Protein AF-A0A6L5XDT3-F1 (afdb_monomer_lite)

InterPro domains:
  IPR000055 Type I restriction modification DNA specificity domain [PF01420] (22-176)

Foldseek 3Di:
DDDDPDPDPPPPPPPQPDPVPFDKDKDALVVWFDKAFADPAPPVPFDADAAFEAALDQDDLRTDGHGDDDVDDKDAAPWKKAQFADANRHQQIGHGHGIHHYYRRIMITHTPDDADPLLRVLVRVQSSVVRVQDYVVRGNDPVNNRRDMTMAGDDPVSPHHPRVSSNVVSVVVVCVVVVVVVVVVVVVVCCCPPPVDDFDDFDQDDDDPFTATWGWDWDFDDDDDDTDTDTDGDDDDTDDPDDDPPPPPPVPPPPDD

Structure (mmCIF, N/CA/C/O backbone):
data_AF-A0A6L5XDT3-F1
#
_entry.id   AF-A0A6L5XDT3-F1
#
loop_
_atom_site.group_PDB
_atom_site.id
_atom_site.type_symbol
_atom_site.label_atom_id
_atom_site.label_alt_id
_atom_site.label_comp_id
_atom_site.label_asym_id
_atom_site.label_entity_id
_atom_site.label_seq_id
_atom_site.pdbx_PDB_ins_code
_atom_site.Cartn_x
_atom_site.Cartn_y
_atom_site.Cartn_z
_atom_site.occupancy
_atom_site.B_iso_or_equiv
_atom_site.auth_seq_id
_atom_site.auth_comp_id
_atom_site.auth_asym_id
_atom_site.auth_atom_id
_atom_site.pdbx_PDB_model_num
ATOM 1 N N . MET A 1 1 ? -58.518 3.566 21.208 1.00 35.94 1 MET A N 1
ATOM 2 C CA . MET A 1 1 ? -57.420 2.958 21.984 1.00 35.94 1 MET A CA 1
ATOM 3 C C . MET A 1 1 ? -56.583 2.144 21.005 1.00 35.94 1 MET A C 1
ATOM 5 O O . MET A 1 1 ? -57.020 1.074 20.615 1.00 35.94 1 MET A O 1
ATOM 9 N N . VAL A 1 2 ? -55.481 2.697 20.492 1.00 29.27 2 VAL A N 1
ATOM 10 C CA . VAL A 1 2 ? -54.513 1.951 19.668 1.00 29.27 2 VAL A CA 1
ATOM 11 C C . VAL A 1 2 ? -53.129 2.463 20.058 1.00 29.27 2 VAL A C 1
ATOM 13 O O . VAL A 1 2 ? -52.780 3.604 19.762 1.00 29.27 2 VAL A O 1
ATOM 16 N N . GLU A 1 3 ? -52.394 1.655 20.818 1.00 32.03 3 GLU A N 1
ATOM 17 C CA . GLU A 1 3 ? -51.024 1.944 21.236 1.00 32.03 3 GLU A CA 1
ATOM 18 C C . GLU A 1 3 ? -50.076 1.839 20.040 1.00 32.03 3 GLU A C 1
ATOM 20 O O . GLU A 1 3 ? -49.939 0.791 19.408 1.00 32.03 3 GLU A O 1
ATOM 25 N N . VAL A 1 4 ? -49.385 2.937 19.743 1.00 36.81 4 VAL A N 1
ATOM 26 C CA . VAL A 1 4 ? -48.257 2.944 18.813 1.00 36.81 4 VAL A CA 1
ATOM 27 C C . VAL A 1 4 ? -47.028 2.470 19.584 1.00 36.81 4 VAL A C 1
ATOM 29 O O . VAL A 1 4 ? -46.396 3.235 20.313 1.00 36.81 4 VAL A O 1
ATOM 32 N N . ILE A 1 5 ? -46.682 1.192 19.435 1.00 38.03 5 ILE A N 1
ATOM 33 C CA . ILE A 1 5 ? -45.452 0.628 19.997 1.00 38.03 5 ILE A CA 1
ATOM 34 C C . ILE A 1 5 ? -44.261 1.197 19.216 1.00 38.03 5 ILE A C 1
ATOM 36 O O . ILE A 1 5 ? -43.928 0.767 18.111 1.00 38.03 5 ILE A O 1
ATOM 40 N N . CYS A 1 6 ? -43.604 2.190 19.810 1.00 36.88 6 CYS A N 1
ATOM 41 C CA . CYS A 1 6 ? -42.331 2.723 19.348 1.00 36.88 6 CYS A CA 1
ATOM 42 C C . CYS A 1 6 ? -41.218 1.705 19.648 1.00 36.88 6 CYS A C 1
ATOM 44 O O . CYS A 1 6 ? -40.692 1.632 20.761 1.00 36.88 6 CYS A O 1
ATOM 46 N N . LEU A 1 7 ? -40.851 0.898 18.648 1.00 35.66 7 LEU A N 1
ATOM 47 C CA . LEU A 1 7 ? -39.681 0.023 18.710 1.00 35.66 7 LEU A CA 1
ATOM 48 C C . LEU A 1 7 ? -38.404 0.876 18.700 1.00 35.66 7 LEU A C 1
ATOM 50 O O . LEU A 1 7 ? -37.838 1.188 17.651 1.00 35.66 7 LEU A O 1
ATOM 54 N N . LYS A 1 8 ? -37.920 1.239 19.893 1.00 38.25 8 LYS A N 1
ATOM 55 C CA . LYS A 1 8 ? -36.565 1.767 20.088 1.00 38.25 8 LYS A CA 1
ATOM 56 C C . LYS A 1 8 ? -35.562 0.702 19.640 1.00 38.25 8 LYS A C 1
ATOM 58 O O . LYS A 1 8 ? -35.276 -0.245 20.371 1.00 38.25 8 LYS A O 1
ATOM 63 N N . LYS A 1 9 ? -34.999 0.862 18.440 1.00 40.97 9 LYS A N 1
ATOM 64 C CA . LYS A 1 9 ? -33.805 0.122 18.013 1.00 40.97 9 LYS A CA 1
ATOM 65 C C . LYS A 1 9 ? -32.691 0.448 19.012 1.00 40.97 9 LYS A C 1
ATOM 67 O O . LYS A 1 9 ? -32.147 1.547 19.011 1.00 40.97 9 LYS A O 1
ATOM 72 N N . LYS A 1 10 ? -32.389 -0.496 19.904 1.00 38.22 10 LYS A N 1
ATOM 73 C CA . LYS A 1 10 ? -31.249 -0.423 20.820 1.00 38.22 10 LYS A CA 1
ATOM 74 C C . LYS A 1 10 ? -29.984 -0.464 19.964 1.00 38.22 10 LYS A C 1
ATOM 76 O O . LYS A 1 10 ? -29.563 -1.539 19.542 1.00 38.22 10 LYS A O 1
ATOM 81 N N . GLU A 1 11 ? -29.414 0.700 19.654 1.00 41.44 11 GLU A N 1
ATOM 82 C CA . GLU A 1 11 ? -28.065 0.790 19.095 1.00 41.44 11 GLU A CA 1
ATOM 83 C C . GLU A 1 11 ? -27.122 0.088 20.075 1.00 41.44 11 GLU A C 1
ATOM 85 O O . GLU A 1 11 ? -26.823 0.590 21.161 1.00 41.44 11 GLU A O 1
ATOM 90 N N . ARG A 1 12 ? -26.677 -1.119 19.717 1.00 39.31 12 ARG A N 1
ATOM 91 C CA . ARG A 1 12 ? -25.513 -1.726 20.352 1.00 39.31 12 ARG A CA 1
ATOM 92 C C . ARG A 1 12 ? -24.340 -0.816 20.006 1.00 39.31 12 ARG A C 1
ATOM 94 O O . ARG A 1 12 ? -23.821 -0.878 18.895 1.00 39.31 12 ARG A O 1
ATOM 101 N N . ARG A 1 13 ? -23.938 0.053 20.937 1.00 42.03 13 ARG A N 1
ATOM 102 C CA . ARG A 1 13 ? -22.594 0.631 20.914 1.00 42.03 13 ARG A CA 1
ATOM 103 C C . ARG A 1 13 ? -21.644 -0.555 21.007 1.00 42.03 13 ARG A C 1
ATOM 105 O O . ARG A 1 13 ? -21.474 -1.128 22.079 1.00 42.03 13 ARG A O 1
ATOM 112 N N . ASN A 1 14 ? -21.103 -0.981 19.870 1.00 44.06 14 ASN A N 1
ATOM 113 C CA . ASN A 1 14 ? -19.950 -1.862 19.869 1.00 44.06 14 ASN A CA 1
ATOM 114 C C . ASN A 1 14 ? -18.853 -1.088 20.601 1.00 44.06 14 ASN A C 1
ATOM 116 O O . ASN A 1 14 ? -18.336 -0.106 20.068 1.00 44.06 14 ASN A O 1
ATOM 120 N N . ASN A 1 15 ? -18.550 -1.486 21.838 1.00 48.66 15 ASN A N 1
ATOM 121 C CA . ASN A 1 15 ? -17.331 -1.083 22.528 1.00 48.66 15 ASN A CA 1
ATOM 122 C C . ASN A 1 15 ? -16.165 -1.696 21.747 1.00 48.66 15 ASN A C 1
ATOM 124 O O . ASN A 1 15 ? -15.661 -2.762 22.087 1.00 48.66 15 ASN A O 1
ATOM 128 N N . MET A 1 16 ? -15.799 -1.063 20.633 1.00 56.25 16 MET A N 1
ATOM 129 C CA . MET A 1 16 ? -14.552 -1.353 19.950 1.00 56.25 16 MET A CA 1
ATOM 130 C C . MET A 1 16 ? -13.445 -0.973 20.925 1.00 56.25 16 MET A C 1
ATOM 132 O O . MET A 1 16 ? -13.375 0.188 21.330 1.00 56.25 16 MET A O 1
ATOM 136 N N . SER A 1 17 ? -12.618 -1.939 21.322 1.00 62.19 17 SER A N 1
ATOM 137 C CA . SER A 1 17 ? -11.422 -1.666 22.121 1.00 62.19 17 SER A CA 1
ATOM 138 C C . SER A 1 17 ? -10.637 -0.533 21.466 1.00 62.19 17 SER A C 1
ATOM 140 O O . SER A 1 17 ? -10.409 -0.571 20.250 1.00 62.19 17 SER A O 1
ATOM 142 N N . ASN A 1 18 ? -10.264 0.483 22.239 1.00 79.06 18 ASN A N 1
ATOM 143 C CA . ASN A 1 18 ? -9.568 1.636 21.694 1.00 79.06 18 ASN A CA 1
ATOM 144 C C . ASN A 1 18 ? -8.219 1.182 21.110 1.00 79.06 18 ASN A C 1
ATOM 146 O O . ASN A 1 18 ? -7.532 0.344 21.690 1.00 79.06 18 ASN A O 1
ATOM 150 N N . ILE A 1 19 ? -7.822 1.722 19.956 1.00 86.94 19 ILE A N 1
ATOM 151 C CA . ILE A 1 19 ? -6.550 1.364 19.305 1.00 86.94 19 ILE A CA 1
ATOM 152 C C . ILE A 1 19 ? -5.338 1.627 20.216 1.00 86.94 19 ILE A C 1
ATOM 154 O O . ILE A 1 19 ? -4.322 0.944 20.099 1.00 86.94 19 ILE A O 1
ATOM 158 N N . SER A 1 20 ? -5.467 2.581 21.145 1.00 85.12 20 SER A N 1
ATOM 159 C CA . SER A 1 20 ? -4.461 2.911 22.159 1.00 85.12 20 SER A CA 1
ATOM 160 C C . SER A 1 20 ? -4.288 1.848 23.246 1.00 85.12 20 SER A C 1
ATOM 162 O O . SER A 1 20 ? -3.256 1.830 23.901 1.00 85.12 20 SER A O 1
ATOM 164 N N . GLU A 1 21 ? -5.278 0.981 23.456 1.00 87.94 21 GLU A N 1
ATOM 165 C CA . GLU A 1 21 ? -5.263 -0.059 24.498 1.00 87.94 21 GLU A CA 1
ATOM 166 C C . GLU A 1 21 ? -4.755 -1.405 23.967 1.00 87.94 21 GLU A C 1
ATOM 168 O O . GLU A 1 21 ? -4.587 -2.364 24.720 1.00 87.94 21 GLU A O 1
ATOM 173 N N . LYS A 1 22 ? -4.526 -1.504 22.654 1.00 92.38 22 LYS A N 1
ATOM 174 C CA . LYS A 1 22 ? -3.989 -2.713 22.041 1.00 92.38 22 LYS A CA 1
ATOM 175 C C . LYS A 1 22 ? -2.510 -2.870 22.356 1.00 92.38 22 LYS A C 1
ATOM 177 O O . LYS A 1 22 ? -1.752 -1.905 22.348 1.00 92.38 22 LYS A O 1
ATOM 182 N N . LEU A 1 23 ? -2.098 -4.118 22.552 1.00 94.69 23 LEU A N 1
ATOM 183 C CA . LEU A 1 23 ? -0.692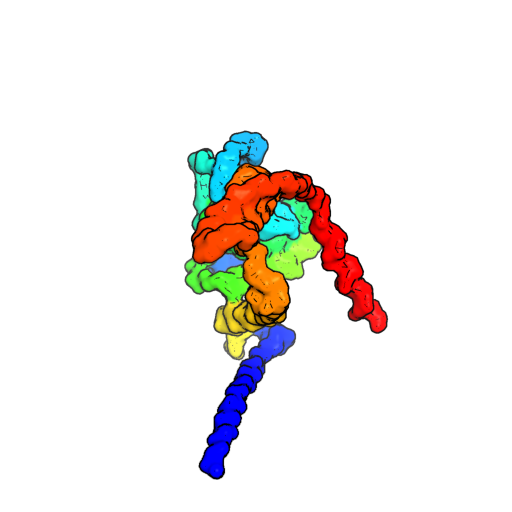 -4.493 22.507 1.00 94.69 23 LEU A CA 1
ATOM 184 C C . LEU A 1 23 ? -0.226 -4.506 21.051 1.00 94.69 23 LEU A C 1
ATOM 186 O O . LEU A 1 23 ? -0.973 -4.909 20.156 1.00 94.69 23 LEU A O 1
ATOM 190 N N . TRP A 1 24 ? 1.011 -4.077 20.827 1.00 96.38 24 TRP A N 1
ATOM 191 C CA . TRP A 1 24 ? 1.620 -3.989 19.505 1.00 96.38 24 TRP A CA 1
ATOM 192 C C . TRP A 1 24 ? 2.952 -4.722 19.484 1.00 96.38 24 TRP A C 1
ATOM 194 O O . TRP A 1 24 ? 3.702 -4.688 20.458 1.00 96.38 24 TRP A O 1
ATOM 204 N N . LYS A 1 25 ? 3.264 -5.334 18.344 1.00 97.00 25 LYS A N 1
ATOM 205 C CA . LYS A 1 25 ? 4.550 -5.982 18.0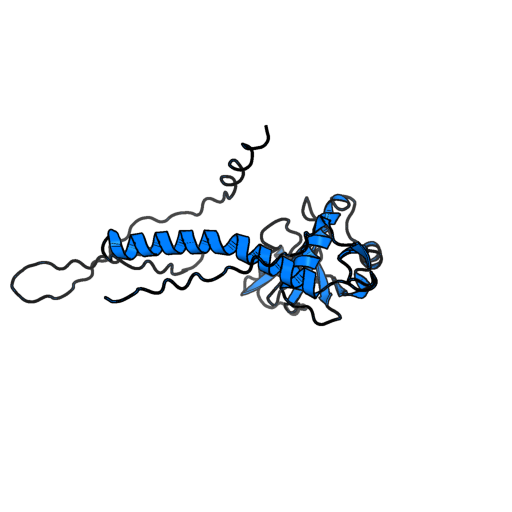90 1.00 97.00 25 LYS A CA 1
ATOM 206 C C . LYS A 1 25 ? 5.034 -5.645 16.688 1.00 97.00 25 LYS A C 1
ATOM 208 O O . LYS A 1 25 ? 4.236 -5.332 15.802 1.00 97.00 25 LYS A O 1
ATOM 213 N N . ASP A 1 26 ? 6.343 -5.687 16.503 1.00 96.44 26 ASP A N 1
ATOM 214 C CA . ASP A 1 26 ? 6.986 -5.502 15.217 1.00 96.44 26 ASP A CA 1
ATOM 215 C C . ASP A 1 26 ? 7.132 -6.829 14.457 1.00 96.44 26 ASP A C 1
ATOM 217 O O . ASP A 1 26 ? 7.431 -7.886 15.016 1.00 96.44 26 ASP A O 1
ATOM 221 N N . PHE A 1 27 ? 6.950 -6.764 13.143 1.00 97.56 27 PHE A N 1
ATOM 222 C CA . PHE A 1 27 ? 7.023 -7.918 12.251 1.00 97.56 27 PHE A CA 1
ATOM 223 C C . PHE A 1 27 ? 7.829 -7.585 11.000 1.00 97.56 27 PHE A C 1
ATOM 225 O O . PHE A 1 27 ? 7.823 -6.427 10.571 1.00 97.56 27 PHE A O 1
ATOM 232 N N . LEU A 1 28 ? 8.497 -8.570 10.384 1.00 97.88 28 LEU A N 1
ATOM 233 C CA . LEU A 1 28 ? 9.168 -8.331 9.103 1.00 97.88 28 LEU A CA 1
ATOM 234 C C . LEU A 1 28 ? 8.131 -8.199 7.994 1.00 97.88 28 LEU A C 1
ATOM 236 O O . LEU A 1 28 ? 7.180 -8.973 7.893 1.00 97.88 28 LEU A O 1
ATOM 240 N N . LEU A 1 29 ? 8.371 -7.263 7.080 1.00 97.75 29 LEU A N 1
ATOM 241 C CA . LEU A 1 29 ? 7.576 -7.127 5.863 1.00 97.75 29 LEU A CA 1
ATOM 242 C C . LEU A 1 29 ? 7.581 -8.424 5.047 1.00 97.75 29 LEU A C 1
ATOM 244 O O . LEU A 1 29 ? 6.557 -8.839 4.506 1.00 97.75 29 LEU A O 1
ATOM 248 N N . THR A 1 30 ? 8.733 -9.093 5.005 1.00 98.12 30 THR A N 1
ATOM 249 C CA . THR A 1 30 ? 8.918 -10.352 4.284 1.00 98.12 30 THR A CA 1
ATOM 250 C C . THR A 1 30 ? 8.206 -11.536 4.925 1.00 98.12 30 THR A C 1
ATOM 252 O O . THR A 1 30 ? 8.054 -12.547 4.246 1.00 98.12 30 THR A O 1
ATOM 255 N N . ASP A 1 31 ? 7.734 -11.442 6.171 1.00 97.56 31 ASP A N 1
ATOM 256 C CA . ASP A 1 31 ? 6.928 -12.513 6.775 1.00 97.56 31 ASP A CA 1
ATOM 257 C C . ASP A 1 31 ? 5.547 -12.588 6.108 1.00 97.56 31 ASP A C 1
ATOM 259 O O . ASP A 1 31 ? 5.012 -13.674 5.893 1.00 97.56 31 ASP A O 1
ATOM 263 N N . PHE A 1 32 ? 5.005 -11.443 5.680 1.00 98.12 32 PHE A N 1
ATOM 264 C CA . PHE A 1 32 ? 3.648 -11.345 5.136 1.00 98.12 32 PHE A CA 1
ATOM 265 C C . PHE A 1 32 ? 3.577 -11.139 3.626 1.00 98.12 32 PHE A C 1
ATOM 267 O O . PHE A 1 32 ? 2.549 -11.459 3.027 1.00 98.12 32 PHE A O 1
ATOM 274 N N . PHE A 1 33 ? 4.633 -10.611 3.001 1.00 98.56 33 PHE A N 1
ATOM 275 C CA . PHE A 1 33 ? 4.592 -10.192 1.601 1.00 98.56 33 PHE A CA 1
ATOM 276 C C . PHE A 1 33 ? 5.749 -10.753 0.773 1.00 98.56 33 PHE A C 1
ATOM 278 O O . PHE A 1 33 ? 6.892 -10.844 1.226 1.00 98.56 33 PHE A O 1
ATOM 285 N N . VAL A 1 34 ? 5.450 -11.102 -0.478 1.00 98.38 34 VAL A N 1
ATOM 286 C CA . VAL A 1 34 ? 6.444 -11.221 -1.549 1.00 98.38 34 VAL A CA 1
ATOM 287 C C . VAL A 1 34 ? 6.668 -9.826 -2.123 1.00 98.38 34 VAL A C 1
ATOM 289 O O . VAL A 1 34 ? 5.709 -9.123 -2.446 1.00 98.38 34 VAL A O 1
ATOM 292 N N . LEU A 1 35 ? 7.932 -9.415 -2.214 1.00 98.19 35 LEU A N 1
ATOM 293 C CA . LEU A 1 35 ? 8.310 -8.074 -2.655 1.00 98.19 35 LEU A CA 1
ATOM 294 C C . LEU A 1 35 ? 8.751 -8.128 -4.115 1.00 98.19 35 LEU A C 1
ATOM 296 O O . LEU A 1 35 ? 9.707 -8.827 -4.446 1.00 98.19 35 LEU A O 1
ATOM 300 N N . GLU A 1 36 ? 8.096 -7.359 -4.977 1.00 97.69 36 GLU A N 1
ATOM 301 C CA . GLU A 1 36 ? 8.456 -7.278 -6.391 1.00 97.69 36 GLU A CA 1
ATOM 302 C C . GLU A 1 36 ? 8.562 -5.825 -6.849 1.00 97.69 36 GLU A C 1
ATOM 304 O O . GLU A 1 36 ? 7.607 -5.057 -6.767 1.00 97.69 36 GLU A O 1
ATOM 309 N N . LYS A 1 37 ? 9.725 -5.432 -7.370 1.00 97.06 37 LYS A N 1
ATOM 310 C CA . LYS A 1 37 ? 9.928 -4.082 -7.906 1.00 97.06 37 LYS A CA 1
ATOM 311 C C . LYS A 1 37 ? 9.132 -3.897 -9.201 1.00 97.06 37 LYS A C 1
ATOM 313 O O . LYS A 1 37 ? 9.073 -4.816 -10.019 1.00 97.06 37 LYS A O 1
ATOM 318 N N . GLY A 1 38 ? 8.558 -2.710 -9.396 1.00 97.00 38 GLY A N 1
ATOM 319 C CA . GLY A 1 38 ? 7.947 -2.308 -10.657 1.00 97.00 38 GLY A CA 1
ATOM 320 C C . GLY A 1 38 ? 8.943 -2.322 -11.819 1.00 97.00 38 GLY A C 1
ATOM 321 O O . GLY A 1 38 ? 10.162 -2.271 -11.637 1.00 97.00 38 GLY A O 1
ATOM 322 N N . ASN A 1 39 ? 8.422 -2.404 -13.039 1.00 95.56 39 ASN A N 1
ATOM 323 C CA . ASN A 1 39 ? 9.220 -2.613 -14.251 1.00 95.56 39 ASN A CA 1
ATOM 324 C C . ASN A 1 39 ? 9.003 -1.534 -15.325 1.00 95.56 39 ASN A C 1
ATOM 326 O O . ASN A 1 39 ? 9.584 -1.606 -16.414 1.00 95.56 39 ASN A O 1
ATOM 330 N N . GLN A 1 40 ? 8.189 -0.515 -15.044 1.00 95.81 40 GLN A N 1
ATOM 331 C CA . GLN A 1 40 ? 8.012 0.635 -15.924 1.00 95.81 40 GLN A CA 1
ATOM 332 C C . GLN A 1 40 ? 9.140 1.644 -15.656 1.00 95.81 40 GLN A C 1
ATOM 334 O O . GLN A 1 40 ? 9.054 2.477 -14.764 1.00 95.81 40 GLN A O 1
ATOM 339 N N . ASN A 1 41 ? 10.241 1.507 -16.400 1.00 92.12 41 ASN A N 1
ATOM 340 C CA . ASN A 1 41 ? 11.476 2.291 -16.261 1.00 92.12 41 ASN A CA 1
ATOM 341 C C . ASN A 1 41 ? 11.609 3.452 -17.266 1.00 92.12 41 ASN A C 1
ATOM 343 O O . ASN A 1 41 ? 12.478 4.298 -17.108 1.00 92.12 41 ASN A O 1
ATOM 347 N N . ASN A 1 42 ? 10.771 3.495 -18.303 1.00 89.06 42 ASN A N 1
ATOM 348 C CA . ASN A 1 42 ? 10.717 4.600 -19.256 1.00 89.06 42 ASN A CA 1
ATOM 349 C C . ASN A 1 42 ? 9.263 5.041 -19.397 1.00 89.06 42 ASN A C 1
ATOM 351 O O . ASN A 1 42 ? 8.499 4.482 -20.178 1.00 89.06 42 ASN A O 1
ATOM 355 N N . MET A 1 43 ? 8.880 6.006 -18.569 1.00 82.75 43 MET A N 1
ATOM 356 C CA . MET A 1 43 ? 7.492 6.449 -18.455 1.00 82.75 43 MET A CA 1
ATOM 357 C C . MET A 1 43 ? 7.080 7.357 -19.620 1.00 82.75 43 MET A C 1
ATOM 359 O O . MET A 1 43 ? 5.908 7.387 -19.975 1.00 82.75 43 MET A O 1
ATOM 363 N N . ALA A 1 44 ? 8.035 8.062 -20.236 1.00 86.25 44 ALA A N 1
ATOM 364 C CA . ALA A 1 44 ? 7.780 8.997 -21.332 1.00 86.25 44 ALA A CA 1
ATOM 365 C C . ALA A 1 44 ? 7.370 8.299 -22.641 1.00 86.25 44 ALA A C 1
ATOM 367 O O . ALA A 1 44 ? 6.728 8.910 -23.487 1.00 86.25 44 ALA A O 1
ATOM 368 N N . SER A 1 45 ? 7.720 7.021 -22.811 1.00 87.75 45 SER A N 1
ATOM 369 C CA . SER A 1 45 ? 7.374 6.233 -24.001 1.00 87.75 45 SER A CA 1
ATOM 370 C C . SER A 1 45 ? 6.059 5.458 -23.874 1.00 87.75 45 SER A C 1
ATOM 372 O O . SER A 1 45 ? 5.676 4.726 -24.792 1.00 87.75 45 SER A O 1
ATOM 374 N N . LEU A 1 46 ? 5.359 5.584 -22.742 1.00 92.44 46 LEU A N 1
ATOM 375 C CA . LEU A 1 46 ? 4.114 4.865 -22.503 1.00 92.44 46 LEU A CA 1
ATOM 376 C C . LEU A 1 46 ? 2.978 5.467 -23.330 1.00 92.44 46 LEU A C 1
ATOM 378 O O . LEU A 1 46 ? 2.747 6.672 -23.332 1.00 92.44 46 LEU A O 1
ATOM 382 N N . LYS A 1 47 ? 2.252 4.597 -24.035 1.00 95.25 47 LYS A N 1
ATOM 383 C CA . LYS A 1 47 ? 1.054 4.978 -24.788 1.00 95.25 47 LYS A CA 1
ATOM 384 C C . LYS A 1 47 ? -0.152 5.025 -23.858 1.00 95.25 47 LYS A C 1
ATOM 386 O O . LYS A 1 47 ? -0.283 4.160 -22.991 1.00 95.25 47 LYS A O 1
ATOM 391 N N . LEU A 1 48 ? -1.046 5.982 -24.100 1.00 96.31 48 LEU A N 1
ATOM 392 C CA . LEU A 1 48 ? -2.316 6.112 -23.387 1.00 96.31 48 LEU A CA 1
ATOM 393 C C . LEU A 1 48 ? -3.157 4.835 -23.529 1.00 96.31 48 LEU A C 1
ATOM 395 O O . LEU A 1 48 ? -3.242 4.252 -24.611 1.00 96.31 48 LEU A O 1
ATOM 399 N N . GLY A 1 49 ? -3.791 4.414 -22.439 1.00 96.75 49 GLY A N 1
ATOM 400 C CA . GLY A 1 49 ? -4.717 3.284 -22.430 1.00 96.75 49 GLY A CA 1
ATOM 401 C C . GLY A 1 49 ? -5.622 3.310 -21.207 1.00 96.75 49 GLY A C 1
ATOM 402 O O . GLY A 1 49 ? -5.964 4.383 -20.728 1.00 96.75 49 GLY A O 1
ATOM 403 N N . ASN A 1 50 ? -6.001 2.131 -20.708 1.00 97.25 50 ASN A N 1
ATOM 404 C CA . ASN A 1 50 ? -6.987 1.983 -19.627 1.00 97.25 50 ASN A CA 1
ATOM 405 C C . ASN A 1 50 ? -6.429 1.284 -18.374 1.00 97.25 50 ASN A C 1
ATOM 407 O O . ASN A 1 50 ? -7.166 1.081 -17.412 1.00 97.25 50 ASN A O 1
ATOM 411 N N . ILE A 1 51 ? -5.152 0.881 -18.366 1.00 98.00 51 ILE A N 1
ATOM 412 C CA . ILE A 1 51 ? -4.533 0.226 -17.205 1.00 98.00 51 ILE A CA 1
ATOM 413 C C . ILE A 1 51 ? -3.934 1.308 -16.304 1.00 98.00 51 ILE A C 1
ATOM 415 O O . ILE A 1 51 ? -3.080 2.052 -16.785 1.00 98.00 51 ILE A O 1
ATOM 419 N N . PRO A 1 52 ? -4.313 1.408 -15.020 1.00 97.88 52 PRO A N 1
ATOM 420 C CA . PRO A 1 52 ? -3.747 2.415 -14.135 1.00 97.88 52 PRO A CA 1
ATOM 421 C C . PRO A 1 52 ? -2.239 2.212 -13.966 1.00 97.88 52 PRO A C 1
ATOM 423 O O . PRO A 1 52 ? -1.755 1.095 -13.765 1.00 97.88 52 PRO A O 1
ATOM 426 N N . LEU A 1 53 ? -1.502 3.316 -14.024 1.00 97.88 53 LEU A N 1
ATOM 427 C CA . LEU A 1 53 ? -0.071 3.388 -13.784 1.00 97.88 53 LEU A CA 1
ATOM 428 C C . LEU A 1 53 ? 0.178 3.996 -12.407 1.00 97.88 53 LEU A C 1
ATOM 430 O O . LEU A 1 53 ? -0.106 5.176 -12.180 1.00 97.88 53 LEU A O 1
ATOM 434 N N . VAL A 1 54 ? 0.729 3.197 -11.499 1.00 97.69 54 VAL A N 1
ATOM 435 C CA . VAL A 1 54 ? 1.110 3.647 -10.158 1.00 97.69 54 VAL A CA 1
ATOM 436 C C . VAL A 1 54 ? 2.585 4.035 -10.163 1.00 97.69 54 VAL A C 1
ATOM 438 O O . VAL A 1 54 ? 3.438 3.309 -10.677 1.00 97.69 54 VAL A O 1
ATOM 441 N N . SER A 1 55 ? 2.878 5.193 -9.585 1.00 95.69 55 SER A N 1
ATOM 442 C CA . SER A 1 55 ? 4.219 5.758 -9.432 1.00 95.69 55 SER A CA 1
ATOM 443 C C . SER A 1 55 ? 4.437 6.223 -7.999 1.00 95.69 55 SER A C 1
ATOM 445 O O . SER A 1 55 ? 3.508 6.201 -7.191 1.00 95.69 55 SER A O 1
ATOM 447 N N . ALA A 1 56 ? 5.640 6.702 -7.686 1.00 94.75 56 ALA A N 1
ATOM 448 C CA . ALA A 1 56 ? 5.983 7.129 -6.337 1.00 94.75 56 ALA A CA 1
ATOM 449 C C . ALA A 1 56 ? 5.411 8.510 -5.935 1.00 94.75 56 ALA A C 1
ATOM 451 O O . ALA A 1 56 ? 6.054 9.308 -5.251 1.00 94.75 56 ALA A O 1
ATOM 452 N N . LYS A 1 57 ? 4.180 8.811 -6.368 1.00 93.81 57 LYS A N 1
ATOM 453 C CA . LYS A 1 57 ? 3.444 10.026 -6.006 1.00 93.81 57 LYS A CA 1
ATOM 454 C C . LYS A 1 57 ? 2.974 9.972 -4.550 1.00 93.81 57 LYS A C 1
ATOM 456 O O . LYS A 1 57 ? 2.540 8.937 -4.039 1.00 93.81 57 LYS A O 1
ATOM 461 N N . LYS A 1 58 ? 2.993 11.134 -3.896 1.00 94.19 58 LYS A N 1
ATOM 462 C CA . LYS A 1 58 ? 2.497 11.335 -2.522 1.00 94.19 58 LYS A CA 1
ATOM 463 C C . LYS A 1 58 ? 0.984 11.571 -2.413 1.00 94.19 58 LYS A C 1
ATOM 465 O O . LYS A 1 58 ? 0.474 11.748 -1.314 1.00 94.19 58 LYS A O 1
ATOM 470 N N . CYS A 1 59 ? 0.288 11.598 -3.545 1.00 94.19 59 CYS A N 1
ATOM 471 C CA . CYS A 1 59 ? -1.144 11.862 -3.653 1.00 94.19 59 CYS A CA 1
ATOM 472 C C . CYS A 1 59 ? -1.821 10.836 -4.571 1.00 94.19 59 CYS A C 1
ATOM 474 O O . CYS A 1 59 ? -1.151 10.011 -5.200 1.00 94.19 59 CYS A O 1
ATOM 476 N N . ASP A 1 60 ? -3.152 10.903 -4.645 1.00 95.31 60 ASP A N 1
ATOM 477 C CA . ASP A 1 60 ? -3.988 10.158 -5.596 1.00 95.31 60 ASP A CA 1
ATOM 478 C C . ASP A 1 60 ? -3.762 8.639 -5.582 1.00 95.31 60 ASP A C 1
ATOM 480 O O . ASP A 1 60 ? -3.778 7.997 -6.628 1.00 95.31 60 ASP A O 1
ATOM 484 N N . ASN A 1 61 ? -3.493 8.044 -4.413 1.00 96.81 61 ASN A N 1
ATOM 485 C CA . ASN A 1 61 ? -3.189 6.611 -4.279 1.00 96.81 61 ASN A CA 1
ATOM 486 C C . ASN A 1 61 ? -1.990 6.143 -5.139 1.00 96.81 61 ASN A C 1
ATOM 488 O O . ASN A 1 61 ? -1.920 4.985 -5.556 1.00 96.81 61 ASN A O 1
ATOM 492 N N . GLY A 1 62 ? -1.073 7.062 -5.461 1.00 96.19 62 GLY A N 1
ATOM 493 C CA . GLY A 1 62 ? 0.067 6.818 -6.342 1.00 96.19 62 GLY A CA 1
ATOM 494 C C . GLY A 1 62 ? -0.267 6.826 -7.840 1.00 96.19 62 GLY A C 1
ATOM 495 O O . GLY A 1 62 ? 0.644 6.679 -8.658 1.00 96.19 62 GLY A O 1
ATOM 496 N N . TYR A 1 63 ? -1.531 7.018 -8.234 1.00 96.75 63 TYR A N 1
ATOM 497 C CA . TYR A 1 63 ? -1.930 7.014 -9.640 1.00 96.75 63 TYR A CA 1
ATOM 498 C C . TYR A 1 63 ? -1.331 8.205 -10.397 1.00 96.75 63 TYR A C 1
ATOM 500 O O . TYR A 1 63 ? -1.432 9.371 -9.993 1.00 96.75 63 TYR A O 1
ATOM 508 N N . LYS A 1 64 ? -0.680 7.895 -11.519 1.00 94.50 64 LYS A N 1
ATOM 509 C CA . LYS A 1 64 ? -0.024 8.867 -12.396 1.00 94.50 64 LYS A CA 1
ATOM 510 C C . LYS A 1 64 ? -0.768 9.065 -13.703 1.00 94.50 64 LYS A C 1
ATOM 512 O O . LYS A 1 64 ? -0.967 10.207 -14.094 1.00 94.50 64 LYS A O 1
ATOM 517 N N . ASP A 1 65 ? -1.133 7.970 -14.361 1.00 95.75 65 ASP A N 1
ATOM 518 C CA . ASP A 1 65 ? -1.784 7.979 -15.672 1.00 95.75 65 ASP A CA 1
ATOM 519 C C . ASP A 1 65 ? -2.453 6.621 -15.951 1.00 95.75 65 ASP A C 1
ATOM 521 O O . ASP A 1 65 ? -2.445 5.732 -15.093 1.00 95.75 65 ASP A O 1
ATOM 525 N N . PHE A 1 66 ? -2.983 6.440 -17.159 1.00 96.81 66 PHE A N 1
ATOM 526 C CA . PHE A 1 66 ? -3.464 5.170 -17.684 1.00 96.81 66 PHE A CA 1
ATOM 527 C C . PHE A 1 66 ? -2.712 4.778 -18.954 1.00 96.81 66 PHE A C 1
ATOM 529 O O . PHE A 1 66 ? -2.542 5.569 -19.879 1.00 96.81 66 PHE A O 1
ATOM 536 N N . VAL A 1 67 ? -2.279 3.522 -19.025 1.00 97.06 67 VAL A N 1
ATOM 537 C CA . VAL A 1 67 ? -1.386 3.037 -20.079 1.00 97.06 67 VAL A CA 1
ATOM 538 C C . VAL A 1 67 ? -1.979 1.867 -20.847 1.00 97.06 67 VAL A C 1
ATOM 540 O O . VAL A 1 67 ? -2.797 1.096 -20.338 1.00 97.06 67 VAL A O 1
ATOM 543 N N . ALA A 1 68 ? -1.574 1.743 -22.106 1.00 97.06 68 ALA A N 1
ATOM 544 C CA . ALA A 1 68 ? -1.856 0.571 -22.919 1.00 97.06 68 ALA A CA 1
ATOM 545 C C . ALA A 1 68 ? -0.925 -0.598 -22.531 1.00 97.06 68 ALA A C 1
ATOM 547 O O . ALA A 1 68 ? 0.189 -0.367 -22.046 1.00 97.06 68 ALA A O 1
ATOM 548 N N . PRO A 1 69 ? -1.332 -1.859 -22.775 1.00 95.06 69 PRO A N 1
ATOM 549 C CA . PRO A 1 69 ? -0.447 -3.009 -22.620 1.00 95.06 69 PRO A CA 1
ATOM 550 C C . PRO A 1 69 ? 0.853 -2.832 -23.415 1.00 95.06 69 PRO A C 1
ATOM 552 O O . PRO A 1 69 ? 0.832 -2.494 -24.597 1.00 95.06 69 PRO A O 1
ATOM 555 N N . ASN A 1 70 ? 1.995 -3.087 -22.776 1.00 93.62 70 ASN A N 1
ATOM 556 C CA . ASN A 1 70 ? 3.318 -2.834 -23.357 1.00 93.62 70 ASN A CA 1
ATOM 557 C C . ASN A 1 70 ? 4.290 -4.016 -23.184 1.00 93.62 70 ASN A C 1
ATOM 559 O O . ASN A 1 70 ? 5.498 -3.821 -23.081 1.00 93.62 70 ASN A O 1
ATOM 563 N N . LYS A 1 71 ? 3.756 -5.247 -23.132 1.00 93.31 71 LYS A N 1
ATOM 564 C CA . LYS A 1 71 ? 4.486 -6.517 -22.918 1.00 93.31 71 LYS A CA 1
ATOM 565 C C . LYS A 1 71 ? 5.236 -6.635 -21.582 1.00 93.31 71 LYS A C 1
ATOM 567 O O . LYS A 1 71 ? 5.851 -7.664 -21.324 1.00 93.31 71 LYS A O 1
ATOM 572 N N . LYS A 1 72 ? 5.178 -5.624 -20.714 1.00 95.94 72 LYS A N 1
ATOM 573 C CA . LYS A 1 72 ? 5.713 -5.707 -19.354 1.00 95.94 72 LYS A CA 1
ATOM 574 C C . LYS A 1 72 ? 4.680 -6.300 -18.404 1.00 95.94 72 LYS A C 1
ATOM 576 O O . LYS A 1 72 ? 3.475 -6.205 -18.633 1.00 95.94 72 LYS A O 1
ATOM 581 N N . LYS A 1 73 ? 5.175 -6.897 -17.317 1.00 96.88 73 LYS A N 1
ATOM 582 C CA . LYS A 1 73 ? 4.344 -7.476 -16.254 1.00 96.88 73 LYS A CA 1
ATOM 583 C C . LYS A 1 73 ? 3.360 -6.438 -15.716 1.00 96.88 73 LYS A C 1
ATOM 585 O O . LYS A 1 73 ? 3.753 -5.318 -15.390 1.00 96.88 73 LYS A O 1
ATOM 590 N N . LEU A 1 74 ? 2.109 -6.864 -15.594 1.00 98.00 74 LEU A N 1
ATOM 591 C CA . LEU A 1 74 ? 1.082 -6.190 -14.815 1.00 98.00 74 LEU A CA 1
ATOM 592 C C . LEU A 1 74 ? 0.943 -6.889 -13.465 1.00 98.00 74 LEU A C 1
ATOM 594 O O . LEU A 1 74 ? 1.181 -8.092 -13.345 1.00 98.00 74 LEU A O 1
ATOM 598 N N . TYR A 1 75 ? 0.536 -6.132 -12.459 1.00 98.44 75 TYR A N 1
ATOM 599 C CA . TYR A 1 75 ? 0.383 -6.609 -11.092 1.00 98.44 75 TYR A CA 1
ATOM 600 C C . TYR A 1 75 ? -1.105 -6.695 -10.792 1.00 98.44 75 TYR A C 1
ATOM 602 O O . TYR A 1 75 ? -1.821 -5.710 -10.968 1.00 98.44 75 TYR A O 1
ATOM 610 N N . LYS A 1 76 ? -1.581 -7.875 -10.381 1.00 98.06 76 LYS A N 1
ATOM 611 C CA . LYS A 1 76 ? -2.986 -8.081 -10.007 1.00 98.06 76 LYS A CA 1
ATOM 612 C C . LYS A 1 76 ? -3.320 -7.230 -8.775 1.00 98.06 76 LYS A C 1
ATOM 614 O O . LYS A 1 76 ? -2.486 -7.083 -7.886 1.00 98.06 76 LYS A O 1
ATOM 619 N N . GLY A 1 77 ? -4.534 -6.683 -8.738 1.00 98.06 77 GLY A N 1
ATOM 620 C CA . GLY A 1 77 ? -5.054 -5.963 -7.573 1.00 98.06 77 GLY A CA 1
ATOM 621 C C . GLY A 1 77 ? -5.213 -6.852 -6.334 1.00 98.06 77 GLY A C 1
ATOM 622 O O . GLY A 1 77 ? -5.036 -8.069 -6.393 1.00 98.06 77 GLY A O 1
ATOM 623 N N . GLY A 1 78 ? -5.567 -6.238 -5.205 1.00 98.38 78 GLY A N 1
ATOM 624 C CA . GLY A 1 78 ? -5.551 -6.906 -3.901 1.00 98.38 78 GLY A CA 1
ATOM 625 C C . GLY A 1 78 ? -4.159 -6.917 -3.265 1.00 98.38 78 GLY A C 1
ATOM 626 O O . GLY A 1 78 ? -3.829 -7.839 -2.527 1.00 98.38 78 GLY A O 1
ATOM 627 N N . ILE A 1 79 ? -3.339 -5.910 -3.570 1.00 98.75 79 ILE A N 1
ATOM 628 C CA . ILE A 1 79 ? -1.964 -5.779 -3.077 1.00 98.75 79 ILE A CA 1
ATOM 629 C C . ILE A 1 79 ? -1.739 -4.400 -2.454 1.00 98.75 79 ILE A C 1
ATOM 631 O O . ILE A 1 79 ? -2.589 -3.510 -2.559 1.00 98.75 79 ILE A O 1
ATOM 635 N N . ILE A 1 80 ? -0.573 -4.214 -1.837 1.00 98.81 80 ILE A N 1
ATOM 636 C CA . ILE A 1 80 ? -0.086 -2.895 -1.423 1.00 98.81 80 ILE A CA 1
ATOM 637 C C . ILE A 1 80 ? 1.053 -2.476 -2.359 1.00 98.81 80 ILE A C 1
ATOM 639 O O . ILE A 1 80 ? 1.885 -3.296 -2.736 1.00 98.81 80 ILE A O 1
ATOM 643 N N . THR A 1 81 ? 1.117 -1.203 -2.729 1.00 98.69 81 THR A N 1
ATOM 644 C CA . THR A 1 81 ? 2.276 -0.600 -3.401 1.00 98.69 81 THR A CA 1
ATOM 645 C C . THR A 1 81 ? 3.014 0.311 -2.439 1.00 98.69 81 THR A C 1
ATOM 647 O O . THR A 1 81 ? 2.379 1.146 -1.802 1.00 98.69 81 THR A O 1
ATOM 650 N N . LEU A 1 82 ? 4.333 0.175 -2.361 1.00 98.31 82 LEU A N 1
ATOM 651 C CA . LEU A 1 82 ? 5.210 0.967 -1.506 1.00 98.31 82 LEU A CA 1
ATOM 652 C C . LEU A 1 82 ? 6.122 1.846 -2.360 1.00 98.31 82 LEU A C 1
ATOM 654 O O . LEU A 1 82 ? 6.863 1.350 -3.211 1.00 98.31 82 LEU A O 1
ATOM 658 N N . ASN A 1 83 ? 6.073 3.151 -2.121 1.00 97.12 83 ASN A N 1
ATOM 659 C CA . ASN A 1 83 ? 6.931 4.123 -2.781 1.00 97.12 83 ASN A CA 1
ATOM 660 C C . ASN A 1 83 ? 8.365 3.988 -2.263 1.00 97.12 83 ASN A C 1
ATOM 662 O O . ASN A 1 83 ? 8.630 4.231 -1.081 1.00 97.12 83 ASN A O 1
ATOM 666 N N . ASN A 1 84 ? 9.297 3.627 -3.146 1.00 95.00 84 ASN A N 1
ATOM 667 C CA . ASN A 1 84 ? 10.681 3.387 -2.748 1.00 95.00 84 ASN A CA 1
ATOM 668 C C . ASN A 1 84 ? 11.481 4.683 -2.588 1.00 95.00 84 ASN A C 1
ATOM 670 O O . ASN A 1 84 ? 12.397 4.756 -1.772 1.00 95.00 84 ASN A O 1
ATOM 674 N N . ASP A 1 85 ? 11.159 5.684 -3.398 1.00 88.62 85 ASP A N 1
ATOM 675 C CA . ASP A 1 85 ? 11.882 6.947 -3.511 1.00 88.62 85 ASP A CA 1
ATOM 676 C C . ASP A 1 85 ? 10.917 8.046 -3.974 1.00 88.62 85 ASP A C 1
ATOM 678 O O . ASP A 1 85 ? 9.818 7.734 -4.421 1.00 88.62 85 ASP A O 1
ATOM 682 N N . GLY A 1 86 ? 11.302 9.314 -3.881 1.00 76.94 86 GLY A N 1
ATOM 683 C CA . GLY A 1 86 ? 10.532 10.441 -4.404 1.00 76.94 86 GLY A CA 1
ATOM 684 C C . GLY A 1 86 ? 10.328 11.560 -3.390 1.00 76.94 86 GLY A C 1
ATOM 685 O O . GLY A 1 86 ? 10.156 11.317 -2.190 1.00 76.94 86 GLY A O 1
ATOM 686 N N . ASP A 1 87 ? 10.308 12.792 -3.900 1.00 78.50 87 ASP A N 1
ATOM 687 C CA . ASP A 1 87 ? 10.176 14.011 -3.105 1.00 78.50 87 ASP A CA 1
ATOM 688 C C . ASP A 1 87 ? 8.845 14.046 -2.336 1.00 78.50 87 ASP A C 1
ATOM 690 O O . ASP A 1 87 ? 7.746 14.150 -2.893 1.00 78.50 87 ASP A O 1
ATOM 694 N N . GLY A 1 88 ? 8.951 13.856 -1.021 1.00 81.81 88 GLY A N 1
ATOM 695 C CA . GLY A 1 88 ? 7.813 13.734 -0.119 1.00 81.81 88 GLY A CA 1
ATOM 696 C C . GLY A 1 88 ? 6.913 12.523 -0.382 1.00 81.81 88 GLY A C 1
ATOM 697 O O . GLY A 1 88 ? 5.833 12.468 0.204 1.00 81.81 88 GLY A O 1
ATOM 698 N N . GLY A 1 89 ? 7.314 11.571 -1.232 1.00 89.12 89 GLY A N 1
ATOM 699 C CA . GLY A 1 89 ? 6.552 10.366 -1.584 1.00 89.12 89 GLY A CA 1
ATOM 700 C C . GLY A 1 89 ? 7.112 9.070 -1.001 1.00 89.12 89 GLY A C 1
ATOM 701 O O . GLY A 1 89 ? 6.356 8.111 -0.835 1.00 89.12 89 GLY A O 1
ATOM 702 N N . ALA A 1 90 ? 8.404 9.042 -0.663 1.00 94.44 90 ALA A N 1
ATOM 703 C CA . ALA A 1 90 ? 9.080 7.861 -0.132 1.00 94.44 90 ALA A CA 1
ATOM 704 C C . ALA A 1 90 ? 8.410 7.319 1.146 1.00 94.44 90 ALA A C 1
ATOM 706 O O . ALA A 1 90 ? 7.943 8.075 2.006 1.00 94.44 90 ALA A O 1
ATOM 707 N N . GLY A 1 91 ? 8.347 5.989 1.254 1.00 95.31 91 GLY A N 1
ATOM 708 C CA . GLY A 1 91 ? 7.798 5.286 2.415 1.00 95.31 91 GLY A CA 1
ATOM 709 C C . GLY A 1 91 ? 6.271 5.278 2.518 1.00 95.31 91 GLY A C 1
ATOM 710 O O . GLY A 1 91 ? 5.741 4.703 3.466 1.00 95.31 91 GLY A O 1
ATOM 711 N N . ILE A 1 92 ? 5.552 5.894 1.575 1.00 97.06 92 ILE A N 1
ATOM 712 C CA . ILE A 1 92 ? 4.089 5.822 1.535 1.00 97.06 92 ILE A CA 1
ATOM 713 C C . ILE A 1 92 ? 3.660 4.492 0.917 1.00 97.06 92 ILE A C 1
ATOM 715 O O . ILE A 1 92 ? 4.162 4.094 -0.136 1.00 97.06 92 ILE A O 1
ATOM 719 N N . ALA A 1 93 ? 2.714 3.829 1.575 1.00 98.31 93 ALA A N 1
ATOM 720 C CA . ALA A 1 93 ? 2.091 2.601 1.119 1.00 98.31 93 ALA A CA 1
ATOM 721 C C . ALA A 1 93 ? 0.617 2.835 0.763 1.00 98.31 93 ALA A C 1
ATOM 723 O O . ALA A 1 93 ? -0.123 3.471 1.512 1.00 98.31 93 ALA A O 1
ATOM 724 N N . TYR A 1 94 ? 0.182 2.263 -0.356 1.00 98.56 94 TYR A N 1
ATO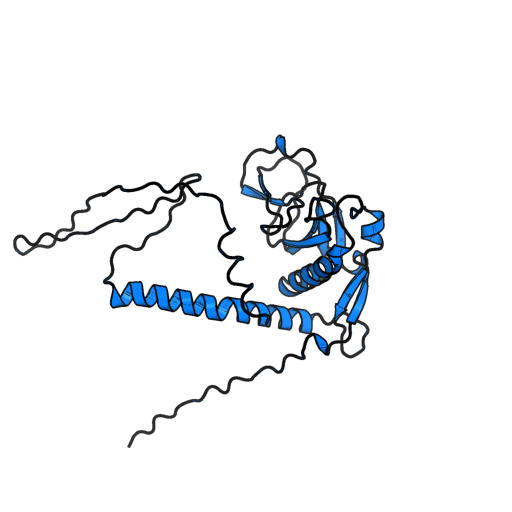M 725 C CA . TYR A 1 94 ? -1.178 2.385 -0.876 1.00 98.56 94 TYR A CA 1
ATOM 726 C C . TYR A 1 94 ? -1.791 1.020 -1.144 1.00 98.56 94 TYR A C 1
ATOM 728 O O . TYR A 1 94 ? -1.135 0.146 -1.705 1.00 98.56 94 TYR A O 1
ATOM 736 N N . TYR A 1 95 ? -3.064 0.847 -0.800 1.00 98.62 95 TYR A N 1
ATOM 737 C CA . TYR A 1 95 ? -3.831 -0.314 -1.238 1.00 98.62 95 TYR A CA 1
ATOM 738 C C . TYR A 1 95 ? -4.254 -0.145 -2.702 1.00 98.62 95 TYR A C 1
ATOM 740 O O . TYR A 1 95 ? -4.772 0.905 -3.085 1.00 98.62 95 TYR A O 1
ATOM 748 N N . GLN A 1 96 ? -4.075 -1.190 -3.510 1.00 98.56 96 GLN A N 1
ATOM 749 C CA . GLN A 1 96 ? -4.430 -1.184 -4.927 1.00 98.56 96 GLN A CA 1
ATOM 750 C C . GLN A 1 96 ? -5.482 -2.262 -5.229 1.00 98.56 96 GLN A C 1
ATOM 752 O O . GLN A 1 96 ? -5.165 -3.456 -5.196 1.00 98.56 96 GLN A O 1
ATOM 757 N N . PRO A 1 97 ? -6.743 -1.884 -5.517 1.00 97.75 97 PRO A N 1
ATOM 758 C CA . PRO A 1 97 ? -7.830 -2.843 -5.724 1.00 97.75 97 PRO A CA 1
ATOM 759 C C . PRO A 1 97 ? -7.826 -3.502 -7.110 1.00 97.75 97 PRO A C 1
ATOM 761 O O . PRO A 1 97 ? -8.333 -4.612 -7.251 1.00 97.75 97 PRO A O 1
ATOM 764 N N . TYR A 1 98 ? -7.250 -2.854 -8.124 1.00 97.62 98 TYR A N 1
ATOM 765 C CA . TYR A 1 98 ? -7.324 -3.292 -9.522 1.00 97.62 98 TYR A CA 1
ATOM 766 C C . TYR A 1 98 ? -5.956 -3.641 -10.090 1.00 97.62 98 TYR A C 1
ATOM 768 O O . TYR A 1 98 ? -4.933 -3.242 -9.546 1.00 97.62 98 TYR A O 1
ATOM 776 N N . THR A 1 99 ? -5.947 -4.381 -11.199 1.00 98.31 99 THR A N 1
ATOM 777 C CA . THR A 1 99 ? -4.722 -4.678 -11.948 1.00 98.31 99 THR A CA 1
ATOM 778 C C . THR A 1 99 ? -4.073 -3.394 -12.459 1.00 98.31 99 THR A C 1
ATOM 780 O O . THR A 1 99 ? -4.762 -2.526 -12.990 1.00 98.31 99 THR A O 1
ATOM 783 N N . MET A 1 100 ? -2.751 -3.290 -12.329 1.00 98.50 100 MET A N 1
ATOM 784 C CA . MET A 1 100 ? -2.012 -2.053 -12.588 1.00 98.50 100 MET A CA 1
ATOM 785 C C . MET A 1 100 ? -0.637 -2.296 -13.221 1.00 98.50 100 MET A C 1
ATOM 787 O O . MET A 1 100 ? -0.065 -3.387 -13.127 1.00 98.50 100 MET A O 1
ATOM 791 N N . ALA A 1 101 ? -0.084 -1.249 -13.824 1.00 98.31 101 ALA A N 1
ATOM 792 C CA . ALA A 1 101 ? 1.327 -1.151 -14.175 1.00 98.31 101 ALA A CA 1
ATOM 793 C C . ALA A 1 101 ? 2.077 -0.381 -13.074 1.00 98.31 101 ALA A C 1
ATOM 795 O O . ALA A 1 101 ? 1.540 0.577 -12.518 1.00 98.31 101 ALA A O 1
ATOM 796 N N . LEU A 1 102 ? 3.314 -0.783 -12.763 1.00 98.06 102 LEU A N 1
ATOM 797 C CA . LEU A 1 102 ? 4.112 -0.168 -11.696 1.00 98.06 102 LEU A CA 1
ATOM 798 C C . LEU A 1 102 ? 5.392 0.470 -12.226 1.00 98.06 102 LEU A C 1
ATOM 800 O O . LEU A 1 102 ? 6.212 -0.202 -12.859 1.00 98.06 102 LEU A O 1
ATOM 804 N N . ASP A 1 103 ? 5.581 1.744 -11.892 1.00 96.12 103 ASP A N 1
ATOM 805 C CA . ASP A 1 103 ? 6.862 2.443 -11.992 1.00 96.12 103 ASP A CA 1
ATOM 806 C C . ASP A 1 103 ? 7.965 1.653 -11.272 1.00 96.12 103 ASP A C 1
ATOM 808 O O . ASP A 1 103 ? 7.758 1.088 -10.197 1.00 96.12 103 ASP A O 1
ATOM 812 N N . SER A 1 104 ? 9.162 1.637 -11.849 1.00 95.44 104 SER A N 1
ATOM 813 C CA . SER A 1 104 ? 10.365 1.092 -11.218 1.00 95.44 104 SER A CA 1
ATOM 814 C C . SER A 1 104 ? 10.709 1.691 -9.844 1.00 95.44 104 SER A C 1
ATOM 816 O O . SER A 1 104 ? 11.397 1.040 -9.059 1.00 95.44 104 SER A O 1
ATOM 818 N N . HIS A 1 105 ? 10.208 2.878 -9.497 1.00 94.75 105 HIS A N 1
ATOM 819 C CA . HIS A 1 105 ? 10.357 3.468 -8.159 1.00 94.75 105 HIS A CA 1
ATOM 820 C C . HIS A 1 105 ? 9.301 2.999 -7.142 1.00 94.75 105 HIS A C 1
ATOM 822 O O . HIS A 1 105 ? 9.266 3.494 -6.016 1.00 94.75 105 HIS A O 1
ATOM 828 N N . VAL A 1 106 ? 8.468 2.020 -7.495 1.00 96.81 106 VAL A N 1
ATOM 829 C CA . VAL A 1 106 ? 7.439 1.439 -6.625 1.00 96.81 106 VAL A CA 1
ATOM 830 C C . VAL A 1 106 ? 7.689 -0.059 -6.452 1.00 96.81 106 VAL A C 1
ATOM 832 O O . VAL A 1 106 ? 8.062 -0.753 -7.397 1.00 96.81 106 VAL A O 1
ATOM 835 N N . THR A 1 107 ? 7.486 -0.575 -5.242 1.00 98.31 107 THR A N 1
ATOM 836 C CA . THR A 1 107 ? 7.524 -2.015 -4.942 1.00 98.31 107 THR A CA 1
ATOM 837 C C . THR A 1 107 ? 6.112 -2.531 -4.685 1.00 98.31 107 THR A C 1
ATOM 839 O O . THR A 1 107 ? 5.389 -1.980 -3.858 1.00 98.31 107 THR A O 1
ATOM 842 N N . ALA A 1 108 ? 5.722 -3.605 -5.365 1.00 98.56 108 ALA A N 1
ATOM 843 C CA . ALA A 1 108 ? 4.545 -4.394 -5.033 1.00 98.56 108 ALA A CA 1
ATOM 844 C C . ALA A 1 108 ? 4.811 -5.247 -3.789 1.00 98.56 108 ALA A C 1
ATOM 846 O O . ALA A 1 108 ? 5.805 -5.972 -3.723 1.00 98.56 108 ALA A O 1
ATOM 847 N N . LEU A 1 109 ? 3.890 -5.191 -2.835 1.00 98.75 109 LEU A N 1
ATOM 848 C CA . LEU A 1 109 ? 3.818 -6.058 -1.668 1.00 98.75 109 LEU A CA 1
ATOM 849 C C . LEU A 1 109 ? 2.648 -7.021 -1.881 1.00 98.75 109 LEU A C 1
ATOM 851 O O . LEU A 1 109 ? 1.482 -6.664 -1.693 1.00 98.75 109 LEU A O 1
ATOM 855 N N . ILE A 1 110 ? 2.965 -8.234 -2.326 1.00 98.69 110 ILE A N 1
ATOM 856 C CA . ILE A 1 110 ? 1.982 -9.258 -2.683 1.00 98.69 110 ILE A CA 1
ATOM 857 C C . ILE A 1 110 ? 1.736 -10.143 -1.453 1.00 98.69 110 ILE A C 1
ATOM 859 O O . ILE A 1 110 ? 2.692 -10.764 -0.982 1.00 98.69 110 ILE A O 1
ATOM 863 N N . PRO A 1 111 ? 0.509 -10.210 -0.905 1.00 98.44 111 PRO A N 1
ATOM 864 C CA . PRO A 1 111 ? 0.231 -10.989 0.302 1.00 98.44 111 PRO A CA 1
ATOM 865 C C . PRO A 1 111 ? 0.556 -12.477 0.119 1.00 98.44 111 PRO A C 1
ATOM 867 O O . PRO A 1 111 ? 0.157 -13.085 -0.872 1.00 98.44 111 PRO A O 1
ATOM 870 N N . LYS A 1 112 ? 1.252 -13.071 1.093 1.00 98.31 112 LYS A N 1
ATOM 871 C CA . LYS A 1 112 ? 1.518 -14.522 1.168 1.00 98.31 112 LYS A CA 1
ATOM 872 C C . LYS A 1 112 ? 0.342 -15.316 1.736 1.00 98.31 112 LYS A C 1
ATOM 874 O O . LYS A 1 112 ? 0.248 -16.519 1.525 1.00 98.31 112 LYS A O 1
ATOM 879 N N . LEU A 1 113 ? -0.531 -14.636 2.472 1.00 95.25 113 LEU A N 1
ATOM 880 C CA . LEU A 1 113 ? -1.726 -15.185 3.102 1.00 95.25 113 LEU A CA 1
ATOM 881 C C . LEU A 1 113 ? -2.962 -14.408 2.647 1.00 95.25 113 LEU A C 1
ATOM 883 O O . LEU A 1 113 ? -2.854 -13.289 2.140 1.00 95.25 113 LEU A O 1
ATOM 887 N N . LEU A 1 114 ? -4.141 -14.999 2.827 1.00 95.19 114 LEU A N 1
ATOM 888 C CA . LEU A 1 114 ? -5.397 -14.380 2.419 1.00 95.19 114 LEU A CA 1
ATOM 889 C C . LEU A 1 114 ? -5.687 -13.136 3.272 1.00 95.19 114 LEU A C 1
ATOM 891 O O . LEU A 1 114 ? -6.034 -13.233 4.446 1.00 95.19 114 LEU A O 1
ATOM 895 N N . MET A 1 115 ? -5.567 -11.957 2.664 1.00 96.88 115 MET A N 1
ATOM 896 C CA . MET A 1 115 ? -5.889 -10.674 3.285 1.00 96.88 115 MET A CA 1
ATOM 897 C C . MET A 1 115 ? -7.047 -10.014 2.541 1.00 96.88 115 MET A C 1
ATOM 899 O O . MET A 1 115 ? -7.009 -9.876 1.319 1.00 96.88 115 MET A O 1
ATOM 903 N N . ASN A 1 116 ? -8.074 -9.575 3.271 1.00 97.94 116 ASN A N 1
ATOM 904 C CA . ASN A 1 116 ? -9.139 -8.771 2.683 1.00 97.94 116 ASN A CA 1
ATOM 905 C C . ASN A 1 116 ? -8.703 -7.299 2.533 1.00 97.94 116 ASN A C 1
ATOM 907 O O . ASN A 1 116 ? -7.647 -6.875 3.012 1.00 97.94 116 ASN A O 1
ATOM 911 N N . ARG A 1 117 ? -9.547 -6.497 1.874 1.00 98.19 117 ARG A N 1
ATOM 912 C CA . ARG A 1 117 ? -9.324 -5.057 1.663 1.00 98.19 117 ARG A CA 1
ATOM 913 C C . ARG A 1 117 ? -9.016 -4.302 2.963 1.00 98.19 117 ARG A C 1
ATOM 915 O O . ARG A 1 117 ? -8.144 -3.440 2.963 1.00 98.19 117 ARG A O 1
ATOM 922 N N . HIS A 1 118 ? -9.715 -4.609 4.053 1.00 98.56 118 HIS A N 1
ATOM 923 C CA . HIS A 1 118 ? -9.557 -3.911 5.328 1.00 98.56 118 HIS A CA 1
ATOM 924 C C . HIS A 1 118 ? -8.213 -4.229 5.988 1.00 98.56 118 HIS A C 1
ATOM 926 O O . HIS A 1 118 ? -7.545 -3.307 6.451 1.00 98.56 118 HIS A O 1
ATOM 932 N N . HIS A 1 119 ? -7.764 -5.489 5.941 1.00 98.56 119 HIS A N 1
ATOM 933 C CA . HIS A 1 119 ? -6.419 -5.864 6.388 1.00 98.56 119 HIS A CA 1
ATOM 934 C C . HIS A 1 119 ? -5.349 -5.069 5.631 1.00 98.56 119 HIS A C 1
ATOM 936 O O . HIS A 1 119 ? -4.479 -4.453 6.242 1.00 98.56 119 HIS A O 1
ATOM 942 N N . LEU A 1 120 ? -5.439 -5.029 4.297 1.00 98.69 120 LEU A N 1
ATOM 943 C CA . LEU A 1 120 ? -4.445 -4.353 3.460 1.00 98.69 120 LEU A CA 1
ATOM 944 C C . LEU A 1 120 ? -4.427 -2.838 3.680 1.00 98.69 120 LEU A C 1
ATOM 946 O O . LEU A 1 120 ? -3.353 -2.243 3.722 1.00 98.69 120 LEU A O 1
ATOM 950 N N . LEU A 1 121 ? -5.592 -2.213 3.866 1.00 98.62 121 LEU A N 1
ATOM 951 C CA . LEU A 1 121 ? -5.678 -0.792 4.207 1.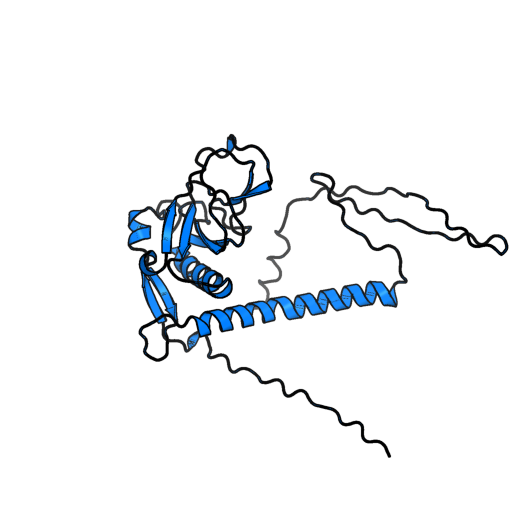00 98.62 121 LEU A CA 1
ATOM 952 C C . LEU A 1 121 ? -5.047 -0.493 5.573 1.00 98.62 121 LEU A C 1
ATOM 954 O O . LEU A 1 121 ? -4.295 0.475 5.694 1.00 98.62 121 LEU A O 1
ATOM 958 N N . PHE A 1 122 ? -5.311 -1.329 6.582 1.00 98.62 122 PHE A N 1
ATOM 959 C CA . PHE A 1 122 ? -4.713 -1.169 7.908 1.00 98.62 122 PHE A CA 1
ATOM 960 C C . PHE A 1 122 ? -3.187 -1.313 7.846 1.00 98.62 122 PHE A C 1
ATOM 962 O O . PHE A 1 122 ? -2.453 -0.463 8.349 1.00 98.62 122 PHE A O 1
ATOM 969 N N . VAL A 1 123 ? -2.694 -2.351 7.166 1.00 98.62 123 VAL A N 1
ATOM 970 C CA . VAL A 1 123 ? -1.254 -2.578 6.988 1.00 98.62 123 VAL A CA 1
ATOM 971 C C . VAL A 1 123 ? -0.601 -1.419 6.229 1.00 98.62 123 VAL A C 1
ATOM 973 O O . VAL A 1 123 ? 0.441 -0.924 6.657 1.00 98.62 123 VAL A O 1
ATOM 976 N N . ALA A 1 124 ? -1.216 -0.929 5.147 1.00 98.62 124 ALA A N 1
ATOM 977 C CA . ALA A 1 124 ? -0.707 0.217 4.392 1.00 98.62 124 ALA A CA 1
ATOM 978 C C . ALA A 1 124 ? -0.610 1.483 5.263 1.00 98.62 124 ALA A C 1
ATOM 980 O O . ALA A 1 124 ? 0.388 2.207 5.198 1.00 98.62 124 ALA A O 1
ATOM 981 N N . MET A 1 125 ? -1.595 1.720 6.136 1.00 97.69 125 MET A N 1
ATOM 982 C CA . MET A 1 125 ? -1.541 2.791 7.133 1.00 97.69 125 MET A CA 1
ATOM 983 C C . MET A 1 125 ? -0.352 2.602 8.091 1.00 97.69 125 MET A C 1
ATOM 985 O O . MET A 1 125 ? 0.416 3.545 8.285 1.00 97.69 125 MET A O 1
ATOM 989 N N . CYS A 1 126 ? -0.158 1.407 8.657 1.00 97.94 126 CYS A N 1
ATOM 990 C CA . CYS A 1 126 ? 0.949 1.120 9.579 1.00 97.94 126 CYS A CA 1
ATOM 991 C C . CYS A 1 126 ? 2.336 1.274 8.939 1.00 97.94 126 CYS A C 1
ATOM 993 O O . CYS A 1 126 ? 3.259 1.796 9.571 1.00 97.94 126 CYS A O 1
ATOM 995 N N . ILE A 1 127 ? 2.496 0.857 7.680 1.00 97.94 127 ILE A N 1
ATOM 996 C CA . ILE A 1 127 ? 3.733 1.069 6.916 1.00 97.94 127 ILE A CA 1
ATOM 997 C C . ILE A 1 127 ? 3.958 2.574 6.717 1.00 97.94 127 ILE A C 1
ATOM 999 O O . ILE A 1 127 ? 5.014 3.098 7.070 1.00 97.94 127 ILE A O 1
ATOM 1003 N N . THR A 1 128 ? 2.934 3.290 6.244 1.00 96.94 128 THR A N 1
ATOM 1004 C CA . THR A 1 128 ? 3.010 4.732 5.963 1.00 96.94 128 THR A CA 1
ATOM 1005 C C . THR A 1 128 ? 3.295 5.560 7.213 1.00 96.94 128 THR A C 1
ATOM 1007 O O . THR A 1 128 ? 4.005 6.558 7.135 1.00 96.94 128 THR A O 1
ATOM 1010 N N . LYS A 1 129 ? 2.804 5.168 8.394 1.00 94.81 129 LYS A N 1
ATOM 1011 C CA . LYS A 1 129 ? 3.079 5.884 9.654 1.00 94.81 129 LYS A CA 1
ATOM 1012 C C . LYS A 1 129 ? 4.565 5.940 10.018 1.00 94.81 129 LYS A C 1
ATOM 1014 O O . LYS A 1 129 ? 4.966 6.825 10.763 1.00 94.81 129 LYS A O 1
ATOM 1019 N N . GLN A 1 130 ? 5.384 5.054 9.458 1.00 92.38 130 GLN A N 1
ATOM 1020 C CA . GLN A 1 130 ? 6.828 5.006 9.694 1.00 92.38 130 GLN A CA 1
ATOM 1021 C C . GLN A 1 130 ? 7.640 5.712 8.597 1.00 92.38 130 GLN A C 1
ATOM 1023 O O . GLN A 1 130 ? 8.870 5.643 8.586 1.00 92.38 130 GLN A O 1
ATOM 1028 N N . ARG A 1 131 ? 6.965 6.411 7.674 1.00 91.31 131 ARG A N 1
ATOM 1029 C CA . ARG A 1 131 ? 7.578 7.011 6.485 1.00 91.31 131 ARG A CA 1
ATOM 1030 C C . ARG A 1 131 ? 8.636 8.077 6.759 1.00 91.31 131 ARG A C 1
ATOM 1032 O O . ARG A 1 131 ? 9.482 8.287 5.904 1.00 91.31 131 ARG A O 1
ATOM 1039 N N . ASN A 1 132 ? 8.604 8.729 7.925 1.00 88.38 132 ASN A N 1
ATOM 1040 C CA . ASN A 1 132 ? 9.469 9.874 8.258 1.00 88.38 132 ASN A CA 1
ATOM 1041 C C . ASN A 1 132 ? 10.970 9.540 8.230 1.00 88.38 132 ASN A C 1
ATOM 1043 O O . ASN A 1 132 ? 11.807 10.433 8.253 1.00 88.38 132 ASN A O 1
ATOM 1047 N N . ARG A 1 133 ? 11.311 8.250 8.185 1.00 85.44 133 ARG A N 1
ATOM 1048 C CA . ARG A 1 133 ? 12.681 7.747 8.071 1.00 85.44 133 ARG A CA 1
ATOM 1049 C C . ARG A 1 133 ? 13.183 7.701 6.625 1.00 85.44 133 ARG A C 1
ATOM 1051 O O . ARG A 1 133 ? 14.360 7.429 6.424 1.00 85.44 133 ARG A O 1
ATOM 1058 N N . PHE A 1 134 ? 12.309 7.903 5.639 1.00 85.75 134 PHE A N 1
ATOM 1059 C CA . PHE A 1 134 ? 12.610 7.794 4.213 1.00 85.75 134 PHE A CA 1
ATOM 1060 C C . PHE A 1 134 ? 12.390 9.130 3.514 1.00 85.75 134 PHE A C 1
ATOM 1062 O O . PHE A 1 134 ? 11.504 9.906 3.868 1.00 85.75 134 PHE A O 1
ATOM 1069 N N . GLY A 1 135 ? 13.186 9.385 2.485 1.00 78.38 135 GLY A N 1
ATOM 1070 C CA . GLY A 1 135 ? 13.133 10.632 1.739 1.00 78.38 135 GLY A CA 1
ATOM 1071 C C . GLY A 1 135 ? 14.303 10.752 0.780 1.00 78.38 135 GLY A C 1
ATOM 1072 O O . GLY A 1 135 ? 15.017 9.778 0.526 1.00 78.38 135 GLY A O 1
ATOM 1073 N N . HIS A 1 136 ? 14.511 11.964 0.273 1.00 70.00 136 HIS A N 1
ATOM 1074 C CA . HIS A 1 136 ? 15.634 12.259 -0.604 1.00 70.00 136 HIS A CA 1
ATOM 1075 C C . HIS A 1 136 ? 16.959 11.939 0.114 1.00 70.00 136 HIS A C 1
ATOM 1077 O O . HIS A 1 136 ? 17.210 12.424 1.213 1.00 70.00 136 HIS A O 1
ATOM 1083 N N . GLY A 1 137 ? 17.791 11.079 -0.481 1.00 77.12 137 GLY A N 1
ATOM 1084 C CA . GLY A 1 137 ? 19.037 10.584 0.128 1.00 77.12 137 GLY A CA 1
ATOM 1085 C C . GLY A 1 137 ? 18.887 9.336 1.014 1.00 77.12 137 GLY A C 1
ATOM 1086 O O . GLY A 1 137 ? 19.887 8.696 1.335 1.00 77.12 137 GLY A O 1
ATOM 1087 N N . TYR A 1 138 ? 17.659 8.917 1.348 1.00 83.06 138 TYR A N 1
ATOM 1088 C CA . TYR A 1 138 ? 17.394 7.697 2.119 1.00 83.06 138 TYR A CA 1
ATOM 1089 C C . TYR A 1 138 ? 16.209 6.898 1.551 1.00 83.06 138 TYR A C 1
ATOM 1091 O O . TYR A 1 138 ? 15.136 6.791 2.149 1.00 83.06 138 TYR A O 1
ATOM 1099 N N . SER A 1 139 ? 16.414 6.317 0.367 1.00 88.12 139 SER A N 1
ATOM 1100 C CA . SER A 1 139 ? 15.414 5.501 -0.331 1.00 88.12 139 SER A CA 1
ATOM 1101 C C . SER A 1 139 ? 15.289 4.077 0.231 1.00 88.12 139 SER A C 1
ATOM 1103 O O . SER A 1 139 ? 16.219 3.510 0.817 1.00 88.12 139 SER A O 1
ATOM 1105 N N . LEU A 1 140 ? 14.135 3.451 0.018 1.00 90.38 140 LEU A N 1
ATOM 1106 C CA . LEU A 1 140 ? 13.889 2.038 0.306 1.00 90.38 140 LEU A CA 1
ATOM 1107 C C . LEU A 1 140 ? 14.489 1.165 -0.802 1.00 90.38 140 LEU A C 1
ATOM 1109 O O . LEU A 1 140 ? 13.827 0.783 -1.766 1.00 90.38 140 LEU A O 1
ATOM 1113 N N . ASN A 1 141 ? 15.774 0.847 -0.664 1.00 90.06 141 ASN A N 1
ATOM 1114 C CA . ASN A 1 141 ? 16.429 -0.139 -1.519 1.00 90.06 141 ASN A CA 1
ATOM 1115 C C . ASN A 1 141 ? 16.059 -1.579 -1.114 1.00 90.06 141 ASN A C 1
ATOM 1117 O O . ASN A 1 141 ? 15.483 -1.824 -0.052 1.00 90.06 141 ASN A O 1
ATOM 1121 N N . SER A 1 142 ? 16.443 -2.554 -1.940 1.00 89.19 142 SER A N 1
ATOM 1122 C CA . SER A 1 142 ? 16.112 -3.968 -1.724 1.00 89.19 142 SER A CA 1
ATOM 1123 C C . SER A 1 142 ? 16.602 -4.522 -0.380 1.00 89.19 142 SER A C 1
ATOM 1125 O O . SER A 1 142 ? 15.914 -5.343 0.218 1.00 89.19 142 SER A O 1
ATOM 1127 N N . ASN A 1 143 ? 17.764 -4.081 0.116 1.00 92.12 143 ASN A N 1
ATOM 1128 C CA . ASN A 1 143 ? 18.297 -4.544 1.402 1.00 92.12 143 ASN A CA 1
ATOM 1129 C C . ASN A 1 143 ? 17.443 -4.012 2.559 1.00 92.12 143 ASN A C 1
ATOM 1131 O O . ASN A 1 143 ? 17.030 -4.786 3.418 1.00 92.12 143 ASN A O 1
ATOM 1135 N N . ARG A 1 144 ? 17.109 -2.715 2.530 1.00 93.62 144 ARG A N 1
ATOM 1136 C CA . ARG A 1 144 ? 16.253 -2.071 3.538 1.00 93.62 144 ARG A CA 1
ATOM 1137 C C . ARG A 1 144 ? 14.843 -2.645 3.542 1.00 93.62 144 ARG A C 1
ATOM 1139 O O . ARG A 1 144 ? 14.273 -2.813 4.610 1.00 93.62 144 ARG A O 1
ATOM 1146 N N . LEU A 1 145 ? 14.300 -2.970 2.368 1.00 93.94 145 LEU A N 1
ATOM 1147 C CA . LEU A 1 145 ? 12.997 -3.625 2.240 1.00 93.94 145 LEU A CA 1
ATOM 1148 C C . LEU A 1 145 ? 12.988 -5.023 2.873 1.00 93.94 145 LEU A C 1
ATOM 1150 O O . LEU A 1 145 ? 12.023 -5.373 3.547 1.00 93.94 145 LEU A O 1
ATOM 1154 N N . ARG A 1 146 ? 14.064 -5.807 2.712 1.00 94.06 146 ARG A N 1
ATOM 1155 C CA . ARG A 1 146 ? 14.178 -7.139 3.336 1.00 94.06 146 ARG A CA 1
ATOM 1156 C C . ARG A 1 146 ? 14.281 -7.083 4.858 1.00 94.06 146 ARG A C 1
ATOM 1158 O O . ARG A 1 146 ? 13.781 -7.979 5.523 1.00 94.06 146 ARG A O 1
ATOM 1165 N N . SER A 1 147 ? 14.891 -6.036 5.408 1.00 95.25 147 SER A N 1
ATOM 1166 C CA . SER A 1 147 ? 14.963 -5.809 6.855 1.00 95.25 147 SER A CA 1
ATOM 1167 C C . SER A 1 147 ? 13.842 -4.906 7.386 1.00 95.25 147 SER A C 1
ATOM 1169 O O . SER A 1 147 ? 13.897 -4.488 8.542 1.00 95.25 147 SER A O 1
ATOM 1171 N N . PHE A 1 148 ? 12.863 -4.532 6.555 1.00 96.00 148 PHE A N 1
ATOM 1172 C CA . PHE A 1 148 ? 11.820 -3.590 6.948 1.00 96.00 148 PHE A CA 1
ATOM 1173 C C . PHE A 1 148 ? 10.903 -4.242 7.976 1.00 96.00 148 PHE A C 1
ATOM 1175 O O . PHE A 1 148 ? 10.346 -5.313 7.726 1.00 96.00 148 PHE A O 1
ATOM 1182 N N . ARG A 1 149 ? 10.720 -3.573 9.115 1.00 96.44 149 ARG A N 1
ATOM 1183 C CA . ARG A 1 149 ? 9.819 -4.008 10.182 1.00 96.44 149 ARG A CA 1
ATOM 1184 C C . ARG A 1 149 ? 8.702 -2.998 10.372 1.00 96.44 149 ARG A C 1
ATOM 1186 O O . ARG A 1 149 ? 8.910 -1.804 10.170 1.00 96.44 149 ARG A O 1
ATOM 1193 N N . PHE A 1 150 ? 7.518 -3.478 10.731 1.00 96.50 150 PHE A N 1
ATOM 1194 C CA . PHE A 1 150 ? 6.360 -2.629 10.987 1.00 96.50 150 PHE A CA 1
ATOM 1195 C C . PHE A 1 150 ? 5.509 -3.138 12.137 1.00 96.50 150 PHE A C 1
ATOM 1197 O O . PHE A 1 150 ? 5.487 -4.331 12.426 1.00 96.50 150 PHE A O 1
ATOM 1204 N N . MET A 1 151 ? 4.821 -2.197 12.780 1.00 96.69 151 MET A N 1
ATOM 1205 C CA . MET A 1 151 ? 4.002 -2.458 13.955 1.00 96.69 151 MET A CA 1
ATOM 1206 C C . MET A 1 151 ? 2.601 -2.910 13.549 1.00 96.69 151 MET A C 1
ATOM 1208 O O . MET A 1 151 ? 1.930 -2.228 12.768 1.00 96.69 151 MET A O 1
ATOM 1212 N N . LEU A 1 152 ? 2.146 -4.017 14.133 1.00 97.56 152 LEU A N 1
ATOM 1213 C CA . LEU A 1 152 ? 0.760 -4.479 14.069 1.00 97.56 152 LEU A CA 1
ATOM 1214 C C . LEU A 1 152 ? 0.216 -4.760 15.476 1.00 97.56 152 LEU A C 1
ATOM 1216 O O . LEU A 1 152 ? 0.992 -5.143 16.359 1.00 97.56 152 LEU A O 1
ATOM 1220 N N . PRO A 1 153 ? -1.101 -4.581 15.696 1.00 97.25 153 PRO A N 1
ATOM 1221 C CA . PRO A 1 153 ? -1.735 -5.001 16.933 1.00 97.25 153 PRO A CA 1
ATOM 1222 C C . PRO A 1 153 ? -1.730 -6.528 17.008 1.00 97.25 153 PRO A C 1
ATOM 1224 O O . PRO A 1 153 ? -1.912 -7.204 15.992 1.00 97.25 153 PRO A O 1
ATOM 1227 N N . VAL A 1 154 ? -1.538 -7.065 18.207 1.00 97.19 154 VAL A N 1
ATOM 1228 C CA . VAL A 1 154 ? -1.491 -8.512 18.447 1.00 97.19 154 VAL A CA 1
ATOM 1229 C C . VAL A 1 154 ? -2.744 -9.023 19.148 1.00 97.19 154 VAL A C 1
ATOM 1231 O O . VAL A 1 154 ? -3.506 -8.260 19.755 1.00 97.19 154 VAL A O 1
ATOM 1234 N N . ASP A 1 155 ? -2.971 -10.325 19.006 1.00 93.56 155 ASP A N 1
ATOM 1235 C CA . ASP A 1 155 ? -4.024 -11.064 19.689 1.00 93.56 155 ASP A CA 1
ATOM 1236 C C . ASP A 1 155 ? -3.850 -11.043 21.219 1.00 93.56 155 ASP A C 1
ATOM 1238 O O . ASP A 1 155 ? -2.898 -10.488 21.772 1.00 93.56 155 ASP A O 1
ATOM 1242 N N . LYS A 1 156 ? -4.799 -11.655 21.936 1.00 89.44 156 LYS A N 1
ATOM 1243 C CA . LYS A 1 156 ? -4.770 -11.711 23.408 1.00 89.44 156 LYS A CA 1
ATOM 1244 C C . LYS A 1 156 ? -3.548 -12.460 23.948 1.00 89.44 156 LYS A C 1
ATOM 1246 O O . LYS A 1 156 ? -3.170 -12.239 25.092 1.00 89.44 156 LYS A O 1
ATOM 1251 N N . GLN A 1 157 ? -2.970 -13.353 23.148 1.00 89.75 157 GLN A N 1
ATOM 1252 C CA . GLN A 1 157 ? -1.773 -14.114 23.488 1.00 89.75 157 GLN A CA 1
ATOM 1253 C C . GLN A 1 157 ? -0.494 -13.295 23.263 1.00 89.75 157 GLN A C 1
ATOM 1255 O O . GLN A 1 157 ? 0.557 -13.647 23.790 1.00 89.75 157 GLN A O 1
ATOM 1260 N N . GLY A 1 158 ? -0.571 -12.202 22.502 1.00 89.25 158 GLY A N 1
ATOM 1261 C CA . GLY A 1 158 ? 0.560 -11.341 22.180 1.00 89.25 158 GLY A CA 1
ATOM 1262 C C . GLY A 1 158 ? 1.483 -11.905 21.096 1.00 89.25 158 GLY A C 1
ATOM 1263 O O . GLY A 1 158 ? 2.612 -11.429 20.945 1.00 89.25 158 GLY A O 1
ATOM 1264 N N . ILE A 1 159 ? 1.044 -12.936 20.364 1.00 90.19 159 ILE A N 1
ATOM 1265 C CA . ILE A 1 159 ? 1.913 -13.708 19.464 1.00 90.19 159 ILE A CA 1
ATOM 1266 C C . ILE A 1 159 ? 1.635 -13.361 18.004 1.00 90.19 159 ILE A C 1
ATOM 1268 O O . ILE A 1 159 ? 2.577 -13.041 17.271 1.00 90.19 159 ILE A O 1
ATOM 1272 N N . TYR A 1 160 ? 0.368 -13.399 17.585 1.00 94.50 160 TYR A N 1
ATOM 1273 C CA . TYR A 1 160 ? -0.020 -13.220 16.187 1.00 94.50 160 TYR A CA 1
ATOM 1274 C C . TYR A 1 160 ? -0.732 -11.885 15.956 1.00 94.50 160 TYR A C 1
ATOM 1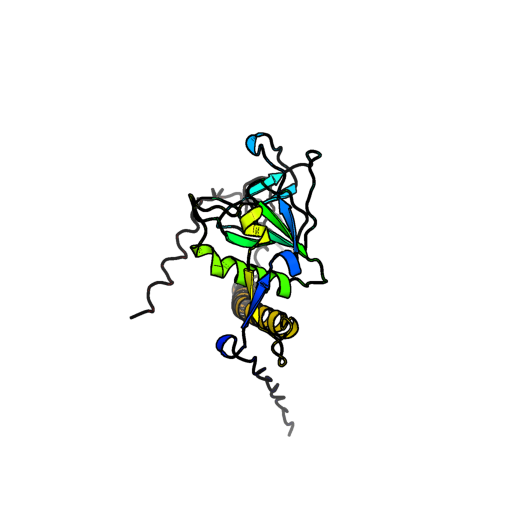276 O O . TYR A 1 160 ? -1.341 -11.347 16.883 1.00 94.50 160 TYR A O 1
ATOM 1284 N N . PRO A 1 161 ? -0.685 -11.329 14.730 1.00 96.81 161 PRO A N 1
ATOM 1285 C CA . PRO A 1 161 ? -1.457 -10.139 14.402 1.00 96.81 161 PRO A CA 1
ATOM 1286 C C . PRO A 1 161 ? -2.962 -10.363 14.591 1.00 96.81 161 PRO A C 1
ATOM 1288 O O . PRO A 1 161 ? -3.518 -11.353 14.112 1.00 96.81 161 PRO A O 1
ATOM 1291 N N . ASP A 1 162 ? -3.637 -9.409 15.229 1.00 97.19 162 ASP A N 1
ATOM 1292 C CA . ASP A 1 162 ? -5.087 -9.445 15.435 1.00 97.19 162 ASP A CA 1
ATOM 1293 C C . ASP A 1 162 ? -5.826 -8.946 14.181 1.00 97.19 162 ASP A C 1
ATOM 1295 O O . ASP A 1 162 ? -6.247 -7.790 14.084 1.00 97.19 162 ASP A O 1
ATOM 1299 N N . TRP A 1 163 ? -5.937 -9.823 13.179 1.00 96.25 163 TRP A N 1
ATOM 1300 C CA . TRP A 1 163 ? -6.608 -9.538 11.903 1.00 96.25 163 TRP A CA 1
ATOM 1301 C C . TRP A 1 163 ? -8.069 -9.129 12.073 1.00 96.25 163 TRP A C 1
ATOM 1303 O O . TRP A 1 163 ? -8.509 -8.183 11.418 1.00 96.25 163 TRP A O 1
ATOM 1313 N N . GLN A 1 164 ? -8.787 -9.769 12.998 1.00 96.19 164 GLN A N 1
ATOM 1314 C CA . GLN A 1 164 ? -10.188 -9.455 13.264 1.00 96.19 164 GLN A CA 1
ATOM 1315 C C . GLN A 1 164 ? -10.340 -8.020 13.776 1.00 96.19 164 GLN A C 1
ATOM 1317 O O . GLN A 1 164 ? -11.131 -7.248 13.234 1.00 96.19 164 GLN A O 1
ATOM 1322 N N . PHE A 1 165 ? -9.524 -7.625 14.757 1.00 96.12 165 PHE A N 1
ATOM 1323 C CA . PHE A 1 165 ? -9.510 -6.246 15.234 1.00 96.12 165 PHE A CA 1
ATOM 1324 C C . PHE A 1 165 ? -9.162 -5.252 14.120 1.00 96.12 165 PHE A C 1
ATOM 1326 O O . PHE A 1 165 ? -9.822 -4.220 13.998 1.00 96.12 165 PHE A O 1
ATOM 1333 N N . MET A 1 166 ? -8.142 -5.542 13.303 1.00 96.94 166 MET A N 1
ATOM 1334 C CA . MET A 1 166 ? -7.746 -4.660 12.199 1.00 96.94 166 MET A CA 1
ATOM 1335 C C . MET A 1 166 ? -8.885 -4.453 11.193 1.00 96.94 166 MET A C 1
ATOM 1337 O O . MET A 1 166 ? -9.139 -3.322 10.771 1.00 96.94 166 MET A O 1
ATOM 1341 N N . GLU A 1 167 ? -9.592 -5.522 10.820 1.00 97.62 167 GLU A N 1
ATOM 1342 C CA . GLU A 1 167 ? -10.744 -5.441 9.925 1.00 97.62 167 GLU A CA 1
ATOM 1343 C C . GLU A 1 167 ? -11.883 -4.613 10.528 1.00 97.62 167 GLU A C 1
ATOM 1345 O O . GLU A 1 167 ? -12.386 -3.688 9.882 1.00 97.62 167 GLU A O 1
ATOM 1350 N N . ASP A 1 168 ? -12.263 -4.906 11.769 1.00 96.62 168 ASP A N 1
ATOM 1351 C CA . ASP A 1 168 ? -13.363 -4.231 12.455 1.00 96.62 168 ASP A CA 1
ATOM 1352 C C . ASP A 1 168 ? -13.067 -2.743 12.687 1.00 96.62 168 ASP A C 1
ATOM 1354 O O . ASP A 1 168 ? -13.944 -1.885 12.505 1.00 96.62 168 ASP A O 1
ATOM 1358 N N . TYR A 1 169 ? -11.813 -2.413 13.008 1.00 96.31 169 TYR A N 1
ATOM 1359 C CA . TYR A 1 169 ? -11.338 -1.039 13.128 1.00 96.31 169 TYR A CA 1
ATOM 1360 C C . TYR A 1 169 ? -11.509 -0.277 11.810 1.00 96.31 169 TYR A C 1
ATOM 1362 O O . TYR A 1 169 ? -12.103 0.805 11.788 1.00 96.31 169 TYR A O 1
ATOM 1370 N N . MET A 1 170 ? -11.038 -0.846 10.695 1.00 96.69 170 MET A N 1
ATOM 1371 C CA . MET A 1 170 ? -11.128 -0.191 9.388 1.00 96.69 170 MET A CA 1
ATOM 1372 C C . MET A 1 170 ? -12.569 -0.056 8.901 1.00 96.69 170 MET A C 1
ATOM 1374 O O . MET A 1 170 ? -12.920 0.998 8.375 1.00 96.69 170 MET A O 1
ATOM 1378 N N . LYS A 1 171 ? -13.423 -1.065 9.120 1.00 96.38 171 LYS A N 1
ATOM 1379 C CA . LYS A 1 171 ? -14.863 -0.971 8.821 1.00 96.38 171 LYS A CA 1
ATOM 1380 C C . LYS A 1 171 ? -15.523 0.152 9.610 1.00 96.38 171 LYS A C 1
ATOM 1382 O O . LYS A 1 171 ? -16.289 0.933 9.053 1.00 96.38 171 LYS A O 1
ATOM 1387 N N . THR A 1 172 ? -15.197 0.268 10.896 1.00 95.00 172 THR A N 1
ATOM 1388 C CA . THR A 1 172 ? -15.732 1.335 11.748 1.00 95.00 172 THR A CA 1
ATOM 1389 C C . THR A 1 172 ? -15.278 2.709 11.252 1.00 95.00 172 THR A C 1
ATOM 1391 O O . THR A 1 172 ? -16.094 3.624 11.146 1.00 95.00 172 THR A O 1
ATOM 1394 N N . LYS A 1 173 ? -13.998 2.862 10.882 1.00 94.31 173 LYS A N 1
ATOM 1395 C CA . LYS A 1 173 ? -13.474 4.109 10.300 1.00 94.31 173 LYS A CA 1
ATOM 1396 C C . LYS A 1 173 ? -14.128 4.456 8.967 1.00 94.31 173 LYS A C 1
ATOM 1398 O O . LYS A 1 173 ? -14.513 5.604 8.767 1.00 94.31 173 LYS A O 1
ATOM 1403 N N . GLU A 1 174 ? -14.302 3.477 8.087 1.00 94.44 174 GLU A N 1
ATOM 1404 C CA . GLU A 1 174 ? -15.001 3.666 6.818 1.00 94.44 174 GLU A CA 1
ATOM 1405 C C . GLU A 1 174 ? -16.446 4.135 7.047 1.00 94.44 174 GLU A C 1
ATOM 1407 O O . GLU A 1 174 ? -16.864 5.140 6.474 1.00 94.44 174 GLU A O 1
ATOM 1412 N N . GLN A 1 175 ? -17.189 3.492 7.951 1.00 93.44 175 GLN A N 1
ATOM 1413 C CA . GLN A 1 175 ? -18.557 3.895 8.293 1.00 93.44 175 GLN A CA 1
ATOM 1414 C C . GLN A 1 175 ? -18.630 5.315 8.870 1.00 93.44 175 GLN A C 1
ATOM 1416 O O . GLN A 1 175 ? -19.526 6.075 8.499 1.00 93.44 175 GLN A O 1
ATOM 1421 N N . GLN A 1 176 ? -17.687 5.693 9.739 1.00 92.94 176 GLN A N 1
ATOM 1422 C CA . GLN A 1 176 ? -17.603 7.043 10.312 1.00 92.94 176 GLN A CA 1
ATOM 1423 C C . GLN A 1 176 ? -17.411 8.123 9.237 1.00 92.94 176 GLN A C 1
ATOM 1425 O O . GLN A 1 176 ? -17.972 9.209 9.364 1.00 92.94 176 GLN A O 1
ATOM 1430 N N . ILE A 1 177 ? -16.658 7.826 8.174 1.00 91.19 177 ILE A N 1
ATOM 1431 C CA . ILE A 1 177 ? -16.415 8.752 7.056 1.00 91.19 177 ILE A CA 1
ATOM 1432 C C . ILE A 1 177 ? -17.607 8.779 6.083 1.00 91.19 177 ILE A C 1
ATOM 1434 O O . ILE A 1 177 ? -18.018 9.844 5.611 1.00 91.19 177 ILE A O 1
ATOM 1438 N N . LEU A 1 178 ? -18.179 7.613 5.770 1.00 92.12 178 LEU A N 1
ATOM 1439 C CA . LEU A 1 178 ? -19.223 7.494 4.753 1.00 92.12 178 LEU A CA 1
ATOM 1440 C C . LEU A 1 178 ? -20.587 7.978 5.242 1.00 92.12 178 LEU A C 1
ATOM 1442 O O . LEU A 1 178 ? -21.273 8.667 4.492 1.00 92.12 178 LEU A O 1
ATOM 1446 N N . LYS A 1 179 ? -20.982 7.664 6.482 1.00 90.94 179 LYS A N 1
ATOM 1447 C CA . LYS A 1 179 ? -22.311 8.000 7.021 1.00 90.94 179 LYS A CA 1
ATOM 1448 C C . LYS A 1 179 ? -22.682 9.488 6.868 1.00 90.94 179 LYS A C 1
ATOM 1450 O O . LYS A 1 179 ? -23.702 9.755 6.233 1.00 90.94 179 LYS A O 1
ATOM 1455 N N . PRO A 1 180 ? -21.885 10.465 7.350 1.00 91.00 180 PRO A N 1
ATOM 1456 C CA . PRO A 1 180 ? -22.243 11.881 7.223 1.00 91.00 180 PRO A CA 1
ATOM 1457 C C . PRO A 1 180 ? -22.275 12.342 5.761 1.00 91.00 180 PRO A C 1
ATOM 1459 O O . PRO A 1 180 ? -23.125 13.145 5.376 1.00 91.00 180 PRO A O 1
ATOM 1462 N N . THR A 1 181 ? -21.376 11.809 4.931 1.00 90.50 181 THR A N 1
ATOM 1463 C CA . THR A 1 181 ? -21.315 12.108 3.496 1.00 90.50 181 THR A CA 1
ATOM 1464 C C .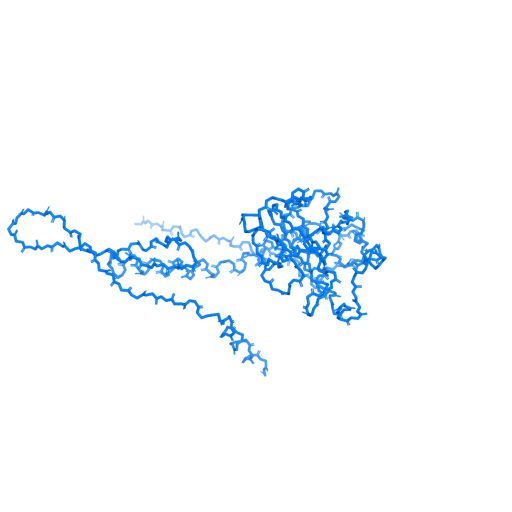 THR A 1 181 ? -22.577 11.632 2.783 1.00 90.50 181 THR A C 1
ATOM 1466 O O . THR A 1 181 ? -23.200 12.401 2.053 1.00 90.50 181 THR A O 1
ATOM 1469 N N . ILE A 1 182 ? -22.993 10.389 3.036 1.00 90.19 182 ILE A N 1
ATOM 1470 C CA . ILE A 1 182 ? -24.213 9.803 2.478 1.00 90.19 182 ILE A CA 1
ATOM 1471 C C . ILE A 1 182 ? -25.431 10.599 2.943 1.00 90.19 182 ILE A C 1
ATOM 1473 O O . ILE A 1 182 ? -26.240 10.998 2.113 1.00 90.19 182 ILE A O 1
ATOM 1477 N N . GLU A 1 183 ? -25.541 10.908 4.236 1.00 88.88 183 GLU A N 1
ATOM 1478 C CA . GLU A 1 183 ? -26.652 11.706 4.765 1.00 88.88 183 GLU A CA 1
ATOM 1479 C C . GLU A 1 183 ? -26.736 13.092 4.105 1.00 88.88 183 GLU A C 1
ATOM 1481 O O . GLU A 1 183 ? -27.825 13.532 3.728 1.00 88.88 183 GLU A O 1
ATOM 1486 N N . LYS A 1 184 ? -25.597 13.771 3.912 1.00 88.69 184 LYS A N 1
ATOM 1487 C CA . LYS A 1 184 ? -25.530 15.070 3.225 1.00 88.69 184 LYS A CA 1
ATOM 1488 C C . LYS A 1 184 ? -25.957 14.961 1.760 1.00 88.69 184 LYS A C 1
ATOM 1490 O O . LYS A 1 184 ? -26.752 15.782 1.300 1.00 88.69 184 LYS A O 1
ATOM 1495 N N . LEU A 1 185 ? -25.469 13.950 1.041 1.00 87.94 185 LEU A N 1
ATOM 1496 C CA . LEU A 1 185 ? -25.829 13.706 -0.358 1.00 87.94 185 LEU A CA 1
ATOM 1497 C C . LEU A 1 185 ? -27.313 13.354 -0.502 1.00 87.94 185 LEU A C 1
ATOM 1499 O O . LEU A 1 185 ? -27.991 13.928 -1.349 1.00 87.94 185 LEU A O 1
ATOM 1503 N N . CYS A 1 186 ? -27.848 12.485 0.356 1.00 88.19 186 CYS A N 1
ATOM 1504 C CA . CYS A 1 186 ? -29.265 12.135 0.365 1.00 88.19 186 CYS A CA 1
ATOM 1505 C C . CYS A 1 186 ? -30.145 13.363 0.620 1.00 88.19 186 CYS A C 1
ATOM 1507 O O . CYS A 1 186 ? -31.091 13.584 -0.130 1.00 88.19 186 CYS A O 1
ATOM 1509 N N . LYS A 1 187 ? -29.819 14.202 1.615 1.00 83.00 187 LYS A N 1
ATOM 1510 C CA . LYS A 1 187 ? -30.550 15.458 1.867 1.00 83.00 187 LYS A CA 1
ATOM 1511 C C . LYS A 1 187 ? -30.530 16.378 0.648 1.00 83.00 187 LYS A C 1
ATOM 1513 O O . LYS A 1 187 ? -31.576 16.891 0.265 1.00 83.00 187 LYS A O 1
ATOM 1518 N N . HIS A 1 188 ? -29.369 16.548 0.015 1.00 80.06 188 HIS A N 1
ATOM 1519 C CA . HIS A 1 188 ? -29.238 17.371 -1.187 1.00 80.06 188 HIS A CA 1
ATOM 1520 C C . HIS A 1 188 ? -30.092 16.839 -2.350 1.00 80.06 188 HIS A C 1
ATOM 1522 O O . HIS A 1 188 ? -30.831 17.598 -2.972 1.00 80.06 188 HIS A O 1
ATOM 1528 N N . LEU A 1 189 ? -30.048 15.529 -2.608 1.00 84.38 189 LEU A N 1
ATOM 1529 C CA . LEU A 1 189 ? -30.833 14.895 -3.670 1.00 84.38 189 LEU A CA 1
ATOM 1530 C C . LEU A 1 189 ? -32.344 14.964 -3.399 1.00 84.38 189 LEU A C 1
ATOM 1532 O O . LEU A 1 189 ? -33.113 15.222 -4.319 1.00 84.38 189 LEU A O 1
ATOM 1536 N N . ILE A 1 190 ? -32.776 14.781 -2.148 1.00 79.25 190 ILE A N 1
ATOM 1537 C CA . ILE A 1 190 ? -34.190 14.862 -1.754 1.00 79.25 190 ILE A CA 1
ATOM 1538 C C . ILE A 1 190 ? -34.718 16.298 -1.886 1.00 79.25 190 ILE A C 1
ATOM 1540 O O . ILE A 1 190 ? -35.785 16.490 -2.460 1.00 79.25 190 ILE A O 1
ATOM 1544 N N . ILE A 1 191 ? -33.974 17.310 -1.421 1.00 66.06 191 ILE A N 1
ATOM 1545 C CA . ILE A 1 191 ? -34.364 18.726 -1.558 1.00 66.06 191 ILE A CA 1
ATOM 1546 C C . ILE A 1 191 ? -34.504 19.104 -3.038 1.00 66.06 191 ILE A C 1
ATOM 1548 O O . ILE A 1 191 ? -35.513 19.692 -3.429 1.00 66.06 191 ILE A O 1
ATOM 1552 N N . ASN A 1 192 ? -33.542 18.706 -3.873 1.00 61.38 192 ASN A N 1
ATOM 1553 C CA . ASN A 1 192 ? -33.589 18.987 -5.308 1.00 61.38 192 ASN A CA 1
ATOM 1554 C C . ASN A 1 192 ? -34.758 18.273 -6.010 1.00 61.38 192 ASN A C 1
ATOM 1556 O O . ASN A 1 192 ? -35.341 18.838 -6.930 1.00 61.38 192 ASN A O 1
ATOM 1560 N N . ASN A 1 193 ? -35.120 17.061 -5.574 1.00 60.41 193 ASN A N 1
ATOM 1561 C CA . ASN A 1 193 ? -36.190 16.275 -6.196 1.00 60.41 193 ASN A CA 1
ATOM 1562 C C . ASN A 1 193 ? -37.602 16.631 -5.697 1.00 60.41 193 ASN A C 1
ATOM 1564 O O . ASN A 1 193 ? -38.554 16.465 -6.454 1.00 60.41 193 ASN A O 1
ATOM 1568 N N . ILE A 1 194 ? -37.755 17.091 -4.449 1.00 56.97 194 ILE A N 1
ATOM 1569 C CA . ILE A 1 194 ? -39.070 17.345 -3.832 1.00 56.97 194 ILE A CA 1
ATOM 1570 C C . ILE A 1 194 ? -39.427 18.836 -3.818 1.00 56.97 194 ILE A C 1
ATOM 1572 O O . ILE A 1 194 ? -40.573 19.181 -4.084 1.00 56.97 194 ILE A O 1
ATOM 1576 N N . ILE A 1 195 ? -38.476 19.727 -3.514 1.00 52.12 195 ILE A N 1
ATOM 1577 C CA . ILE A 1 195 ? -38.780 21.142 -3.226 1.00 52.12 195 ILE A CA 1
ATOM 1578 C C . ILE A 1 195 ? -38.601 22.028 -4.466 1.00 52.12 195 ILE A C 1
ATOM 1580 O O . ILE A 1 195 ? -39.340 22.990 -4.645 1.00 52.12 195 ILE A O 1
ATOM 1584 N N . MET A 1 196 ? -37.661 21.692 -5.354 1.00 50.84 196 MET A N 1
ATOM 1585 C CA . MET A 1 196 ? -37.298 22.561 -6.486 1.00 50.84 196 MET A CA 1
ATOM 1586 C C . MET A 1 196 ? -38.024 22.238 -7.802 1.00 50.84 196 MET A C 1
ATOM 1588 O O . MET A 1 196 ? -37.740 22.883 -8.807 1.00 50.84 196 MET A O 1
ATOM 1592 N N . GLY A 1 197 ? -38.971 21.290 -7.798 1.00 42.47 197 GLY A N 1
ATOM 1593 C CA . GLY A 1 197 ? -39.743 20.881 -8.978 1.00 42.47 197 GLY A CA 1
ATOM 1594 C C . GLY A 1 197 ? -38.880 20.173 -10.029 1.00 42.47 197 GLY A C 1
ATOM 1595 O O . GLY A 1 197 ? -37.959 20.753 -10.592 1.00 42.47 197 GLY A O 1
ATOM 1596 N N . GLY A 1 198 ? -39.174 18.899 -10.306 1.00 48.50 198 GLY A N 1
ATOM 1597 C CA . GLY A 1 198 ? -38.415 18.053 -11.234 1.00 48.50 198 GLY A CA 1
ATOM 1598 C C . GLY A 1 198 ? -38.046 18.749 -12.551 1.00 48.50 198 GLY A C 1
ATOM 1599 O O . GLY A 1 198 ? -38.880 18.922 -13.434 1.00 48.50 198 GLY A O 1
ATOM 1600 N N . GLY A 1 199 ? -36.772 19.116 -12.690 1.00 42.38 199 GLY A N 1
ATOM 1601 C CA . GLY A 1 199 ? -36.237 19.812 -13.854 1.00 42.38 199 GLY A CA 1
ATOM 1602 C C . GLY A 1 199 ? -34.861 19.276 -14.227 1.00 42.38 199 GLY A C 1
ATOM 1603 O O . GLY A 1 199 ? -33.850 19.840 -13.827 1.00 42.38 199 GLY A O 1
ATOM 1604 N N . GLY A 1 200 ? -34.845 18.197 -15.016 1.00 42.84 200 GLY A N 1
ATOM 1605 C CA . GLY A 1 200 ? -33.672 17.696 -15.740 1.00 42.84 200 GLY A CA 1
ATOM 1606 C C . GLY A 1 200 ? -32.615 17.006 -14.875 1.00 42.84 200 GLY A C 1
ATOM 1607 O O . GLY A 1 200 ? -31.758 17.649 -14.275 1.00 42.84 200 GLY A O 1
ATOM 1608 N N . VAL A 1 201 ? -32.611 15.672 -14.880 1.00 41.34 201 VAL A N 1
ATOM 1609 C CA . VAL A 1 201 ? -31.508 14.887 -14.315 1.00 41.34 201 VAL A CA 1
ATOM 1610 C C . VAL A 1 201 ? -30.262 15.126 -15.178 1.00 41.34 201 VAL A C 1
ATOM 1612 O O . VAL A 1 201 ? -30.208 14.705 -16.334 1.00 41.34 201 VAL A O 1
ATOM 1615 N N . ASN A 1 202 ? -29.265 15.835 -14.644 1.00 39.66 202 ASN A N 1
ATOM 1616 C CA . ASN A 1 202 ? -27.961 15.964 -15.291 1.00 39.66 202 ASN A CA 1
ATOM 1617 C C . ASN A 1 202 ? -27.232 14.620 -15.186 1.00 39.66 202 ASN A C 1
ATOM 1619 O O . ASN A 1 202 ? -26.707 14.278 -14.128 1.00 39.66 202 ASN A O 1
ATOM 1623 N N . TYR A 1 203 ? -27.164 13.872 -16.284 1.00 38.31 203 TYR A N 1
ATOM 1624 C CA . TYR A 1 203 ? -26.178 12.806 -16.418 1.00 38.31 203 TYR A CA 1
ATOM 1625 C C . TYR A 1 203 ? -24.871 13.435 -16.911 1.00 38.31 203 TYR A C 1
ATOM 1627 O O . TYR A 1 203 ? -24.830 13.904 -18.053 1.00 38.31 203 TYR A O 1
ATOM 1635 N N . PRO A 1 204 ? -23.794 13.480 -16.107 1.00 37.03 204 PRO A N 1
ATOM 1636 C CA . PRO A 1 204 ? -22.492 13.845 -16.638 1.00 37.03 204 PRO A CA 1
ATOM 1637 C C . PRO A 1 204 ? -22.071 12.764 -17.638 1.00 37.03 204 PRO A C 1
ATOM 1639 O O . PRO A 1 204 ? -21.818 11.618 -17.270 1.00 37.03 204 PRO A O 1
ATOM 1642 N N . ARG A 1 205 ? -22.020 13.121 -18.923 1.00 33.22 205 ARG A N 1
ATOM 1643 C CA . ARG A 1 205 ? -21.454 12.263 -19.965 1.00 33.22 205 ARG A CA 1
ATOM 1644 C C . ARG A 1 205 ? -20.039 12.739 -20.254 1.00 33.22 205 ARG A C 1
ATOM 1646 O O . ARG A 1 205 ? -19.841 13.869 -20.692 1.00 33.22 205 ARG A O 1
ATOM 1653 N N . LEU A 1 206 ? -19.064 11.872 -20.007 1.00 31.55 206 LEU A N 1
ATOM 1654 C CA . LEU A 1 206 ? -17.678 12.102 -20.400 1.00 31.55 206 LEU A CA 1
ATOM 1655 C C . LEU A 1 206 ? -17.572 12.043 -21.928 1.00 31.55 206 LEU A C 1
ATOM 1657 O O . LEU A 1 206 ? -17.878 11.018 -22.536 1.00 31.55 206 LEU A O 1
ATOM 1661 N N . ILE A 1 207 ? -17.135 13.144 -22.540 1.00 35.44 207 ILE A N 1
ATOM 1662 C CA . ILE A 1 207 ? -16.686 13.184 -23.934 1.00 35.44 207 ILE A CA 1
ATOM 1663 C C . ILE A 1 207 ? -15.283 13.803 -23.913 1.00 35.44 207 ILE A C 1
ATOM 1665 O O . ILE A 1 207 ? -15.124 15.017 -23.805 1.00 35.44 207 ILE A O 1
ATOM 1669 N N . GLY A 1 208 ? -14.247 12.961 -23.951 1.00 53.62 208 GLY A N 1
ATOM 1670 C CA . GLY A 1 208 ? -12.853 13.403 -23.819 1.00 53.62 208 GLY A CA 1
ATOM 1671 C C . GLY A 1 208 ? -12.507 13.938 -22.416 1.00 53.62 208 GLY A C 1
ATOM 1672 O O . GLY A 1 208 ? -12.999 13.421 -21.417 1.00 53.62 208 GLY A O 1
ATOM 1673 N N . LYS A 1 209 ? -11.641 14.964 -22.335 1.00 36.25 209 LYS A N 1
ATOM 1674 C CA . LYS A 1 209 ? -11.142 15.570 -21.074 1.00 36.25 209 LYS A CA 1
ATOM 1675 C C . LYS A 1 209 ? -12.056 16.653 -20.467 1.00 36.25 209 LYS A C 1
ATOM 1677 O O . LYS A 1 209 ? -11.675 17.276 -19.481 1.00 36.25 209 LYS A O 1
ATOM 1682 N N . HIS A 1 210 ? -13.237 16.896 -21.034 1.00 29.19 210 HIS A N 1
ATOM 1683 C CA . HIS A 1 210 ? -14.171 17.919 -20.552 1.00 29.19 210 HIS A CA 1
ATOM 1684 C C . HIS A 1 210 ? -15.484 17.298 -20.060 1.00 29.19 210 HIS A C 1
ATOM 1686 O O . HIS A 1 210 ? -16.071 16.446 -20.729 1.00 29.19 210 HIS A O 1
ATOM 1692 N N . LEU A 1 211 ? -15.970 17.765 -18.904 1.00 30.75 211 LEU A N 1
ATOM 1693 C CA . LEU A 1 211 ? -17.356 17.563 -18.483 1.00 30.75 211 LEU A CA 1
ATOM 1694 C C . LEU A 1 211 ? -18.222 18.669 -19.090 1.00 30.75 211 LEU A C 1
ATOM 1696 O O . LEU A 1 211 ? -17.993 19.849 -18.834 1.00 30.75 211 LEU A O 1
ATOM 1700 N N . ILE A 1 212 ? -19.243 18.286 -19.856 1.00 36.31 212 ILE A N 1
ATOM 1701 C CA . ILE A 1 212 ? -20.269 19.211 -20.348 1.00 36.31 212 ILE A CA 1
ATOM 1702 C C . ILE A 1 212 ? -21.599 18.823 -19.697 1.00 36.31 212 ILE A C 1
ATOM 1704 O O . ILE A 1 212 ? -22.071 17.700 -19.868 1.00 36.31 212 ILE A O 1
ATOM 1708 N N . SER A 1 213 ? -22.214 19.754 -18.962 1.00 33.84 213 SER A N 1
ATOM 1709 C CA . SER A 1 213 ? -23.578 19.599 -18.442 1.00 33.84 213 SER A CA 1
ATOM 1710 C C . SER A 1 213 ? -24.570 20.026 -19.525 1.00 33.84 213 SER A C 1
ATOM 1712 O O . SER A 1 213 ? -24.592 21.191 -19.912 1.00 33.84 213 SER A O 1
ATOM 1714 N N . GLN A 1 214 ? -25.398 19.110 -20.030 1.00 36.31 214 GLN A N 1
ATOM 1715 C CA . GLN A 1 214 ? -26.477 19.455 -20.963 1.00 36.31 214 GLN A CA 1
ATOM 1716 C C . GLN A 1 214 ? -27.795 19.604 -20.200 1.00 36.31 214 GLN A C 1
ATOM 1718 O O . GLN A 1 214 ? -28.352 18.615 -19.733 1.00 36.31 214 GLN A O 1
ATOM 1723 N N . LYS A 1 215 ? -28.320 20.832 -20.106 1.00 35.19 215 LYS A N 1
ATOM 1724 C CA . LYS A 1 215 ? -29.698 21.062 -19.653 1.00 35.19 215 LYS A CA 1
ATOM 1725 C C . LYS A 1 215 ? -30.661 20.802 -20.812 1.00 35.19 215 LYS A C 1
ATOM 1727 O O . LYS A 1 215 ? -30.604 21.487 -21.829 1.00 35.19 215 LYS A O 1
ATOM 1732 N N . TYR A 1 216 ? -31.579 19.858 -20.631 1.00 36.78 216 TYR A N 1
ATOM 1733 C CA . TYR A 1 216 ? -32.763 19.724 -21.477 1.00 36.78 216 TYR A CA 1
ATOM 1734 C C . TYR A 1 216 ? -33.941 20.367 -20.743 1.00 36.78 216 TYR A C 1
ATOM 1736 O O . TYR A 1 216 ? -34.368 19.868 -19.705 1.00 36.78 216 TYR A O 1
ATOM 1744 N N . LEU A 1 217 ? -34.451 21.486 -21.262 1.00 31.88 217 LEU A N 1
ATOM 1745 C CA . LEU A 1 217 ? -35.723 22.052 -20.815 1.00 31.88 217 LEU A CA 1
ATOM 1746 C C . LEU A 1 217 ? -36.842 21.490 -21.695 1.00 31.88 217 LEU A C 1
ATOM 1748 O O . LEU A 1 217 ? -36.883 21.760 -22.894 1.00 31.88 217 LEU A O 1
ATOM 1752 N N . GLN A 1 218 ? -37.768 20.738 -21.099 1.00 33.03 218 GLN A N 1
ATOM 1753 C CA . GLN A 1 218 ? -39.082 20.522 -21.702 1.00 33.03 218 GLN A CA 1
ATOM 1754 C C . GLN A 1 218 ? -39.956 21.726 -21.348 1.00 33.03 218 GLN A C 1
ATOM 1756 O O . GLN A 1 218 ? -40.224 21.965 -20.172 1.00 33.03 218 GLN A O 1
ATOM 1761 N N . ARG A 1 219 ? -40.391 22.496 -22.350 1.00 34.06 219 ARG A N 1
ATOM 1762 C CA . ARG A 1 219 ? -41.490 23.453 -22.179 1.00 34.06 219 ARG A CA 1
ATOM 1763 C C . ARG A 1 219 ? -42.742 22.876 -22.827 1.00 34.06 219 ARG A C 1
ATOM 1765 O O . ARG A 1 219 ? -42.681 22.373 -23.946 1.00 34.06 219 ARG A O 1
ATOM 1772 N N . TYR A 1 220 ? -43.864 22.973 -22.125 1.00 35.69 220 TYR A N 1
ATOM 1773 C CA . TYR A 1 220 ? -45.190 22.776 -22.698 1.00 35.69 220 TYR A CA 1
ATOM 1774 C C . TYR A 1 220 ? -45.746 24.165 -23.011 1.00 35.69 220 TYR A C 1
ATOM 1776 O O . TYR A 1 220 ? -45.856 24.986 -22.105 1.00 35.69 220 TYR A O 1
ATOM 1784 N N . ASN A 1 221 ? -46.054 24.443 -24.277 1.00 34.84 221 ASN A N 1
ATOM 1785 C CA . ASN A 1 221 ? -46.811 25.641 -24.630 1.00 34.84 221 ASN A CA 1
ATOM 1786 C C . ASN A 1 221 ? -48.300 25.307 -24.517 1.00 34.84 221 ASN A C 1
ATOM 1788 O O . ASN A 1 221 ? -48.765 24.350 -25.139 1.00 34.84 221 ASN A O 1
ATOM 1792 N N . GLU A 1 222 ? -49.044 26.082 -23.733 1.00 39.00 222 GLU A N 1
ATOM 1793 C CA . GLU A 1 222 ? -50.503 26.030 -23.745 1.00 39.00 222 GLU A CA 1
ATOM 1794 C C . GLU A 1 222 ? -51.018 26.794 -24.961 1.00 39.00 222 GLU A C 1
ATOM 1796 O O . GLU A 1 222 ? -51.111 28.017 -24.954 1.00 39.00 222 GLU A O 1
ATOM 1801 N N . VAL A 1 223 ? -51.364 26.060 -26.015 1.00 38.72 223 VAL A N 1
ATOM 1802 C CA . VAL A 1 223 ? -52.346 26.524 -26.995 1.00 38.72 223 VAL A CA 1
ATOM 1803 C C . VAL A 1 223 ? -53.281 25.350 -27.270 1.00 38.72 223 VAL A C 1
ATOM 1805 O O . VAL A 1 223 ? -52.859 24.320 -27.788 1.00 38.72 223 VAL A O 1
ATOM 1808 N N . SER A 1 224 ? -54.538 25.502 -26.844 1.00 42.31 224 SER A N 1
ATOM 1809 C CA . SER A 1 224 ? -55.687 24.627 -27.131 1.00 42.31 224 SER A CA 1
ATOM 1810 C C . SER A 1 224 ? -55.471 23.111 -26.941 1.00 42.31 224 SER A C 1
ATOM 1812 O O . SER A 1 224 ? -55.136 22.386 -27.873 1.00 42.31 224 SER A O 1
ATOM 1814 N N . GLY A 1 225 ? -55.756 22.610 -25.734 1.00 42.12 225 GLY A N 1
ATOM 1815 C CA . GLY A 1 225 ? -56.348 21.279 -25.502 1.00 42.12 225 GLY A CA 1
ATOM 1816 C C . GLY A 1 225 ? -55.549 19.996 -25.795 1.00 42.12 225 GLY A C 1
ATOM 1817 O O . GLY A 1 225 ? -55.993 18.936 -25.365 1.00 42.12 225 GLY A O 1
ATOM 1818 N N . LEU A 1 226 ? -54.385 20.024 -26.451 1.00 36.91 226 LEU A N 1
ATOM 1819 C CA . LEU A 1 226 ? -53.595 18.816 -26.753 1.00 36.91 226 LEU A CA 1
ATOM 1820 C C . LEU A 1 226 ? -52.104 19.027 -26.443 1.00 36.91 226 LEU A C 1
ATOM 1822 O O . LEU A 1 226 ? -51.400 19.757 -27.136 1.00 36.91 226 LEU A O 1
ATOM 1826 N N . LYS A 1 227 ? -51.593 18.351 -25.402 1.00 35.72 227 LYS A N 1
ATOM 1827 C CA . LYS A 1 227 ? -50.172 18.396 -25.009 1.00 35.72 227 LYS A CA 1
ATOM 1828 C C . LYS A 1 227 ? -49.305 17.626 -26.018 1.00 35.72 227 LYS A C 1
ATOM 1830 O O . LYS A 1 227 ? -49.326 16.399 -26.027 1.00 35.72 227 LYS A O 1
ATOM 1835 N N . LYS A 1 228 ? -48.477 18.321 -26.807 1.00 34.06 228 LYS A N 1
ATOM 1836 C CA . LYS A 1 228 ? -47.308 17.735 -27.497 1.00 34.06 228 LYS A CA 1
ATOM 1837 C C . LYS A 1 228 ? -46.016 18.360 -26.946 1.00 34.06 228 LYS A C 1
ATOM 1839 O O . LYS A 1 228 ? -45.927 19.585 -26.914 1.00 34.06 228 LYS A O 1
ATOM 1844 N N . PRO A 1 229 ? -45.027 17.564 -26.495 1.00 34.47 229 PRO A N 1
ATOM 1845 C CA . PRO A 1 229 ? -43.759 18.094 -26.007 1.00 34.47 229 PRO A CA 1
ATOM 1846 C C . PRO A 1 229 ? -42.845 18.484 -27.177 1.00 34.47 229 PRO A C 1
ATOM 1848 O O . PRO A 1 229 ? -42.632 17.687 -28.090 1.00 34.47 229 PRO A O 1
ATOM 1851 N N . THR A 1 230 ? -42.247 19.674 -27.117 1.00 35.38 230 THR A N 1
ATOM 1852 C CA . THR A 1 230 ? -41.207 20.106 -28.066 1.00 35.38 230 THR A CA 1
ATOM 1853 C C . THR A 1 230 ? -39.903 20.346 -27.307 1.00 35.38 230 THR A C 1
ATOM 1855 O O . THR A 1 230 ? -39.886 21.033 -26.286 1.00 35.38 230 THR A O 1
ATOM 1858 N N . ILE A 1 231 ? -38.800 19.762 -27.785 1.00 38.12 231 ILE A N 1
ATOM 1859 C CA . ILE A 1 231 ? -37.471 19.869 -27.164 1.00 38.12 231 ILE A CA 1
ATOM 1860 C C . ILE A 1 231 ? -36.692 20.982 -27.867 1.00 38.12 231 ILE A C 1
ATOM 1862 O O . ILE A 1 231 ? -36.410 20.871 -29.058 1.00 38.12 231 ILE A O 1
ATOM 1866 N N . GLN A 1 232 ? -36.290 22.024 -27.137 1.00 37.75 232 GLN A N 1
ATOM 1867 C CA . GLN A 1 232 ? -35.290 22.984 -27.616 1.00 37.75 232 GLN A CA 1
ATOM 1868 C C . GLN A 1 232 ? -33.959 22.774 -26.892 1.00 37.75 232 GLN A C 1
ATOM 1870 O O . GLN A 1 232 ? -33.885 22.747 -25.663 1.00 37.75 232 GLN A O 1
ATOM 1875 N N . LYS A 1 233 ? -32.893 22.621 -27.684 1.00 35.38 233 LYS A N 1
ATOM 1876 C CA . LYS A 1 233 ? -31.505 22.572 -27.220 1.00 35.38 233 LYS A CA 1
ATOM 1877 C C . LYS A 1 233 ? -31.050 23.994 -26.910 1.00 35.38 233 LYS A C 1
ATOM 1879 O O . LYS A 1 233 ? -31.027 24.830 -27.804 1.00 35.38 233 LYS A O 1
ATOM 1884 N N . VAL A 1 234 ? -30.633 24.241 -25.675 1.00 34.22 234 VAL A N 1
ATOM 1885 C CA . VAL A 1 234 ? -29.947 25.483 -25.304 1.00 34.22 234 VAL A CA 1
ATOM 1886 C C . VAL A 1 234 ? -28.535 25.105 -24.868 1.00 34.22 234 VAL A C 1
ATOM 1888 O O . VAL A 1 234 ? -28.358 24.360 -23.905 1.00 34.22 234 VAL A O 1
ATOM 1891 N N . GLN A 1 235 ? -27.525 25.555 -25.612 1.00 36.72 235 GLN A N 1
ATOM 1892 C CA . GLN A 1 235 ? -26.115 25.351 -25.272 1.00 36.72 235 GLN A CA 1
ATOM 1893 C C . GLN A 1 235 ? -25.591 26.564 -24.515 1.00 36.72 235 GLN A C 1
ATOM 1895 O O . GLN A 1 235 ? -25.540 27.637 -25.102 1.00 36.72 235 GLN A O 1
ATOM 1900 N N . HIS A 1 236 ? -25.108 26.387 -23.280 1.00 36.78 236 HIS A N 1
ATOM 1901 C CA . HIS A 1 236 ? -24.207 27.365 -22.668 1.00 36.78 236 HIS A CA 1
ATOM 1902 C C . HIS A 1 236 ? -23.147 26.749 -21.743 1.00 36.78 236 HIS A C 1
ATOM 1904 O O . HIS A 1 236 ? -23.420 25.834 -20.970 1.00 36.78 236 HIS A O 1
ATOM 1910 N N . HIS A 1 237 ? -21.972 27.381 -21.854 1.00 34.66 237 HIS A N 1
ATOM 1911 C CA . HIS A 1 237 ? -20.785 27.467 -20.996 1.00 34.66 237 HIS A CA 1
ATOM 1912 C C . HIS A 1 237 ? -19.952 26.199 -20.760 1.00 34.66 237 HIS A C 1
ATOM 1914 O O . HIS A 1 237 ? -20.285 25.290 -20.005 1.00 34.66 237 HIS A O 1
ATOM 1920 N N . THR A 1 238 ? -18.787 26.216 -21.407 1.00 28.39 238 THR A N 1
ATOM 1921 C CA . THR A 1 238 ? -17.624 25.373 -21.150 1.00 28.39 238 THR A CA 1
ATOM 1922 C C . THR A 1 238 ? -16.925 25.832 -19.876 1.00 28.39 238 THR A C 1
ATOM 1924 O O . THR A 1 238 ? -16.485 26.977 -19.801 1.00 28.39 238 THR A O 1
ATOM 1927 N N . TYR A 1 239 ? -16.756 24.934 -18.909 1.00 33.06 239 TYR A N 1
ATOM 1928 C CA . TYR A 1 239 ? -15.825 25.149 -17.805 1.00 33.06 239 TYR A CA 1
ATOM 1929 C C . TYR A 1 239 ? -14.493 24.466 -18.134 1.00 33.06 239 TYR A C 1
ATOM 1931 O O . TYR A 1 239 ? -14.448 23.270 -18.441 1.00 33.06 239 TYR A O 1
ATOM 1939 N N . GLN A 1 240 ? -13.400 25.230 -18.082 1.00 27.33 240 GLN A N 1
ATOM 1940 C CA . GLN A 1 240 ? -12.069 24.653 -17.927 1.00 27.33 240 GLN A CA 1
ATOM 1941 C C . GLN A 1 240 ? -11.897 24.245 -16.464 1.00 27.33 240 GLN A C 1
ATOM 1943 O O . GLN A 1 240 ? -12.191 25.019 -15.556 1.00 27.33 240 GLN A O 1
ATOM 1948 N N . LEU A 1 241 ? -11.414 23.026 -16.238 1.00 31.77 241 LEU A N 1
ATOM 1949 C CA . LEU A 1 241 ? -10.930 22.604 -14.929 1.00 31.77 241 LEU A CA 1
ATOM 1950 C C . LEU A 1 241 ? -9.674 23.420 -14.606 1.00 31.77 241 LEU A C 1
ATOM 1952 O O . LEU A 1 241 ? -8.581 23.086 -15.059 1.00 31.77 241 LEU A O 1
ATOM 1956 N N . GLN A 1 242 ? -9.827 24.494 -13.833 1.00 29.19 242 GLN A N 1
ATOM 1957 C CA . GLN A 1 242 ? -8.694 25.088 -13.139 1.00 29.19 242 GLN A CA 1
ATOM 1958 C C . GLN A 1 242 ? -8.265 24.098 -12.052 1.00 29.19 242 GLN A C 1
ATOM 1960 O O . GLN A 1 242 ? -9.001 23.801 -11.113 1.00 29.19 242 GLN A O 1
ATOM 1965 N N . HIS A 1 243 ? -7.080 23.521 -12.235 1.00 40.69 243 HIS A N 1
ATOM 1966 C CA . HIS A 1 243 ? -6.409 22.726 -11.219 1.00 40.69 243 HIS A CA 1
ATOM 1967 C C . HIS A 1 243 ? -6.125 23.603 -9.994 1.00 40.69 243 HIS A C 1
ATOM 1969 O O . HIS A 1 243 ? -5.229 24.437 -10.039 1.00 40.69 243 HIS A O 1
ATOM 1975 N N . SER A 1 244 ? -6.841 23.379 -8.894 1.00 31.25 244 SER A N 1
ATOM 1976 C CA . SER A 1 244 ? -6.351 23.659 -7.542 1.00 31.25 244 SER A CA 1
ATOM 1977 C C . SER A 1 244 ? -7.244 22.952 -6.521 1.00 31.25 244 SER A C 1
ATOM 1979 O O . SER A 1 244 ? -8.378 23.346 -6.286 1.00 31.25 244 SER A O 1
ATOM 1981 N N . ILE A 1 245 ? -6.736 21.883 -5.904 1.00 34.12 245 ILE A N 1
ATOM 1982 C CA . ILE A 1 245 ? -7.337 21.251 -4.711 1.00 34.12 245 ILE A CA 1
ATOM 1983 C C . ILE A 1 245 ? -6.898 22.017 -3.435 1.00 34.12 245 ILE A C 1
ATOM 1985 O O . ILE A 1 245 ? -7.113 21.570 -2.315 1.00 34.12 245 ILE A O 1
ATOM 1989 N N . MET A 1 246 ? -6.293 23.202 -3.584 1.00 30.77 246 MET A N 1
ATOM 1990 C CA . MET A 1 246 ? -5.653 23.944 -2.493 1.00 30.77 246 MET A CA 1
ATOM 1991 C C . MET A 1 246 ? -6.618 24.769 -1.619 1.00 30.77 246 MET A C 1
ATOM 1993 O O . MET A 1 246 ? -6.165 25.378 -0.667 1.00 30.77 246 MET A O 1
ATOM 1997 N N . GLU A 1 247 ? -7.933 24.767 -1.872 1.00 33.28 247 GLU A N 1
ATOM 1998 C CA . GLU A 1 247 ? -8.896 25.550 -1.064 1.00 33.28 247 GLU A CA 1
ATOM 1999 C C . GLU A 1 247 ? -9.560 24.779 0.093 1.00 33.28 247 GLU A C 1
ATOM 2001 O O . GLU A 1 247 ? -10.295 25.364 0.883 1.00 33.28 247 GLU A O 1
ATOM 2006 N N . TRP A 1 248 ? -9.311 23.473 0.249 1.00 28.19 248 TRP A N 1
ATOM 2007 C CA . TRP A 1 248 ? -9.930 22.683 1.333 1.00 28.19 248 TRP A CA 1
ATOM 2008 C C . TRP A 1 248 ? -9.007 22.406 2.526 1.00 28.19 248 TRP A C 1
ATOM 2010 O O . TRP A 1 248 ? -9.441 21.777 3.493 1.00 28.19 248 TRP A O 1
ATOM 2020 N N . THR A 1 249 ? -7.759 22.878 2.498 1.00 34.31 249 THR A N 1
ATOM 2021 C CA . THR A 1 249 ? -6.810 22.716 3.613 1.00 34.31 249 THR A CA 1
ATOM 2022 C C . THR A 1 249 ? -6.918 23.810 4.678 1.00 34.31 249 THR A C 1
ATOM 2024 O O . THR A 1 249 ? -6.627 23.532 5.837 1.00 34.31 249 THR A O 1
ATOM 2027 N N . ASP A 1 250 ? -7.452 24.988 4.348 1.00 31.70 250 ASP A N 1
ATOM 2028 C CA . ASP A 1 250 ? -7.417 26.153 5.252 1.00 31.70 250 ASP A CA 1
ATOM 2029 C C . ASP A 1 250 ? -8.550 26.180 6.295 1.00 31.70 250 ASP A C 1
ATOM 2031 O O . ASP A 1 250 ? -8.546 26.986 7.221 1.00 31.70 250 ASP A O 1
ATOM 2035 N N . LEU A 1 251 ? -9.510 25.250 6.220 1.00 30.28 251 LEU A N 1
ATOM 2036 C CA . LEU A 1 251 ? -10.581 25.123 7.221 1.00 30.28 251 LEU A CA 1
ATOM 2037 C C . LEU A 1 251 ? -10.241 24.169 8.381 1.00 30.28 251 LEU A C 1
ATOM 2039 O O . LEU A 1 251 ? -11.063 23.987 9.282 1.00 30.28 251 LEU A O 1
ATOM 2043 N N . LEU A 1 252 ? -9.046 23.569 8.385 1.00 33.38 252 LEU A N 1
ATOM 2044 C CA . LEU A 1 252 ? -8.591 22.654 9.441 1.00 33.38 252 LEU A CA 1
ATOM 2045 C C . LEU A 1 252 ? -7.626 23.291 10.460 1.00 33.38 252 LEU A C 1
ATOM 2047 O O . LEU A 1 252 ? -7.351 22.654 11.474 1.00 33.38 252 LEU A O 1
ATOM 2051 N N . GLU A 1 253 ? -7.185 24.540 10.272 1.00 35.34 253 GLU A N 1
ATOM 2052 C CA . GLU A 1 253 ? -6.250 25.215 11.196 1.00 35.34 253 GLU A CA 1
ATOM 2053 C C . GLU A 1 253 ? -6.896 26.057 12.318 1.00 35.34 253 GLU A C 1
ATOM 2055 O O . GLU A 1 253 ? -6.184 26.571 13.171 1.00 35.34 253 GLU A O 1
ATOM 2060 N N . ILE A 1 254 ? -8.229 26.151 12.433 1.00 38.09 254 ILE A N 1
ATOM 2061 C CA . ILE A 1 254 ? -8.869 27.072 13.412 1.00 38.09 254 ILE A CA 1
ATOM 2062 C C . ILE A 1 254 ? -9.393 26.394 14.702 1.00 38.09 254 ILE A C 1
ATOM 2064 O O . ILE A 1 254 ? -10.137 26.995 15.469 1.00 38.09 254 ILE A O 1
ATOM 2068 N N . LYS A 1 255 ? -8.999 25.160 15.047 1.00 36.22 255 LYS A N 1
ATOM 2069 C CA . LYS A 1 255 ? -9.361 24.585 16.371 1.00 36.22 255 LYS A CA 1
ATOM 2070 C C . LYS A 1 255 ? -8.242 23.830 17.080 1.00 36.22 255 LYS A C 1
ATOM 2072 O O . LYS A 1 255 ? -8.454 22.727 17.576 1.00 36.22 255 LYS A O 1
ATOM 2077 N N . VAL A 1 256 ? -7.077 24.464 17.183 1.00 39.81 256 VAL A N 1
ATOM 2078 C CA . VAL A 1 256 ? -6.149 24.229 18.297 1.00 39.81 256 VAL A CA 1
ATOM 2079 C C . VAL A 1 256 ? -5.657 25.588 18.796 1.00 39.81 256 VAL A C 1
ATOM 2081 O O . VAL A 1 256 ? -4.676 26.127 18.294 1.00 39.81 256 VAL A O 1
ATOM 2084 N N . ALA A 1 257 ? -6.393 26.136 19.759 1.00 35.66 257 ALA A N 1
ATOM 2085 C CA . ALA A 1 257 ? -5.951 27.119 20.741 1.00 35.66 257 ALA A CA 1
ATOM 2086 C C . ALA A 1 257 ? -6.712 26.818 22.037 1.00 35.66 257 ALA A C 1
ATOM 2088 O O . ALA A 1 257 ? -7.930 26.533 21.929 1.00 35.66 257 ALA A O 1
#

Radius of gyration: 25.5 Å; chains: 1; bounding box: 76×43×53 Å

pLDDT: mean 75.83, std 26.82, range [27.33, 98.81]

Secondary structure (DSSP, 8-state):
---------------PPPGGGS-EEEEEHHHHEEEEE--B---TTPPEEEEEEE-S-SSGGGEEEEE---SSPPB-SSEEEEE-S-TTTTT-EEEE-S-BEEBTTEEEEEESS---HHHHHHHHHHHHTTGGG-BTTB---HHHHHT-EEEEEB-TTSSSB-HHHHHHHHHHHHHHHHHHHHHHHHHHHHHHHHTS--------EEETTEEE---EEEE---SSS----EEEE----PPP-----TTSSTTSSSS--

Organism: NCBI:txid2606626

Sequence (257 aa):
MVEVICLKKKERRNNMSNISEKLWKDFLLTDFFVLEKGNQNNMASLKLGNIPLVSAKKCDNGYKDFVAPNKKKLYKGGIITLNNDGDGGAGIAYYQPYTMALDSHVTALIPKLLMNRHHLLFVAMCITKQRNRFGHGYSLNSNRLRSFRFMLPVDKQGIYPDWQFMEDYMKTKEQQILKPTIEKLCKHLIINNIIMGGGGVNYPRLIGKHLISQKYLQRYNEVSGLKKPTIQKVQHHTYQLQHSIMEWTDLLEIKVA